Protein 6K3L (pdb70)

Nearest PDB structures (foldseek):
  6k3l-assembly1_B  TM=1.003E+00  e=5.869E-60  Cryptococcus neoformans H99
  6xx7-assembly1_A  TM=9.933E-01  e=2.569E-48  Arabidopsis thaliana
  2pvl-assembly1_A  TM=9.876E-01  e=9.617E-48  Zea mays
  5ts8-assembly1_A  TM=9.880E-01  e=1.240E-47  Zea mays
  3u87-assembly1_A  TM=9.946E-01  e=1.492E-46  Homo sapiens

B-factor: mean 39.43, std 13.19, range [22.24, 133.95]

Sequence (329 aa):
RSVARVYANVNEKLGRSWWDYDNLVVQWGVQDNYEIVRKVGRGKYSEVFESIHLPTDSKCIVKVLKPVKKKKIKREIKILQNLAGGPNVVGLLDVVRDSQSKTPSIVTEYVNNTEFKTLYPKFSDFDVRYYIFELLKALDFCHSKGIMHRDVKPHNVMIDHEKRTLRLIDWGLAEFYHPGTEYNVRVASRYFKGPELLVDFQEYDYSLDMWSLGCMFASMIFRKEPFFHGHDNADQLVKIAKVLGTDELYTYLERYDIDLDAQFDDILGRYPRKPWSRFVSSENQRYISSEAIDFLDKLLRYDHQERLTAEEAKEHPYFEPVRQAAAQA

Structure (mmCIF, N/CA/C/O backbone):
data_6K3L
#
_entry.id   6K3L
#
_cell.length_a   90.762
_cell.length_b   95.395
_cell.length_c   94.518
_cell.angle_alpha   90.00
_cell.angle_beta   90.00
_cell.angle_gamma   90.00
#
_symmetry.space_group_name_H-M   'C 2 2 21'
#
loop_
_entity.id
_entity.type
_entity.pdbx_description
1 polymer 'CMGC/CK2 protein kinase'
2 non-polymer '5-[(3-chlorophenyl)amino]benzo[c][2,6]naphthyridine-8-carboxylic acid'
3 non-polymer 'SULFATE ION'
4 water water
#
loop_
_atom_site.group_PDB
_atom_site.id
_atom_site.type_symbol
_atom_site.label_atom_id
_atom_site.label_alt_id
_atom_site.label_comp_id
_atom_site.label_asym_id
_atom_site.label_entity_id
_atom_site.label_seq_id
_atom_site.pdbx_PDB_ins_code
_atom_site.Cartn_x
_atom_site.Cartn_y
_atom_site.Cartn_z
_atom_site.occupancy
_atom_site.B_iso_or_equiv
_atom_site.auth_seq_id
_atom_site.auth_comp_id
_atom_site.auth_asym_id
_atom_site.auth_atom_id
_atom_site.pdbx_PDB_model_num
ATOM 1 N N . ARG A 1 5 ? 24.462 30.308 -37.134 1.00 70.05 5 ARG B N 1
ATOM 2 C CA . ARG A 1 5 ? 24.505 31.451 -36.158 1.00 63.56 5 ARG B CA 1
ATOM 3 C C . ARG A 1 5 ? 25.346 30.987 -34.940 1.00 58.93 5 ARG B C 1
ATOM 4 O O . ARG A 1 5 ? 26.547 30.691 -35.084 1.00 49.89 5 ARG B O 1
ATOM 12 N N . SER A 1 6 ? 24.765 30.806 -33.772 1.00 39.92 6 SER B N 1
ATOM 13 C CA . SER A 1 6 ? 25.511 30.276 -32.612 1.00 35.78 6 SER B CA 1
ATOM 14 C C . SER A 1 6 ? 25.927 28.818 -32.833 1.00 30.88 6 SER B C 1
ATOM 15 O O . SER A 1 6 ? 25.121 28.048 -33.359 1.00 29.26 6 SER B O 1
ATOM 18 N N . VAL A 1 7 ? 27.122 28.464 -32.377 1.00 30.29 7 VAL B N 1
ATOM 19 C CA . VAL A 1 7 ? 27.656 27.076 -32.407 1.00 31.11 7 VAL B CA 1
ATOM 20 C C . VAL A 1 7 ? 28.237 26.756 -31.031 1.00 29.94 7 VAL B C 1
ATOM 21 O O . VAL A 1 7 ? 28.870 27.629 -30.448 1.00 30.92 7 VAL B O 1
ATOM 25 N N . ALA A 1 8 ? 28.033 25.533 -30.536 1.00 29.09 8 ALA B N 1
ATOM 26 C CA . ALA A 1 8 ? 28.577 25.082 -29.232 1.00 29.35 8 ALA B CA 1
ATOM 27 C C . ALA A 1 8 ? 30.076 25.401 -29.155 1.00 29.37 8 ALA B C 1
ATOM 28 O O . ALA A 1 8 ? 30.784 25.131 -30.124 1.00 32.10 8 ALA B O 1
ATOM 30 N N . ARG A 1 9 ? 30.564 25.901 -28.024 1.00 29.67 9 ARG B N 1
ATOM 31 C CA . ARG A 1 9 ? 32.015 26.227 -27.886 1.00 31.32 9 ARG B CA 1
ATOM 32 C C . ARG A 1 9 ? 32.807 24.962 -27.499 1.00 29.81 9 ARG B C 1
ATOM 33 O O . ARG A 1 9 ? 34.010 25.022 -27.580 1.00 32.11 9 ARG B O 1
ATOM 41 N N . VAL A 1 10 ? 32.179 23.860 -27.094 1.00 29.64 10 VAL B N 1
ATOM 42 C CA . VAL A 1 10 ? 32.873 22.533 -26.953 1.00 30.79 10 VAL B CA 1
ATOM 43 C C . VAL A 1 10 ? 32.037 21.467 -27.649 1.00 29.27 10 VAL B C 1
ATOM 44 O O . VAL A 1 10 ? 30.805 21.672 -27.751 1.00 27.24 10 VAL B O 1
ATOM 48 N N . TYR A 1 11 ? 32.692 20.403 -28.117 1.00 29.05 11 TYR B N 1
ATOM 49 C CA . TYR A 1 11 ? 32.048 19.172 -28.624 1.00 30.59 11 TYR B CA 1
ATOM 50 C C . TYR A 1 11 ? 31.174 19.454 -29.850 1.00 29.12 11 TYR B C 1
ATOM 51 O O . TYR A 1 11 ? 30.225 18.700 -30.095 1.00 25.51 11 TYR B O 1
ATOM 60 N N . ALA A 1 12 ? 31.479 20.500 -30.601 1.00 29.04 12 ALA B N 1
ATOM 61 C CA . ALA A 1 12 ? 30.648 20.929 -31.748 1.00 31.44 12 ALA B CA 1
ATOM 62 C C . ALA A 1 12 ? 30.740 19.874 -32.863 1.00 30.34 12 ALA B C 1
ATOM 63 O O . ALA A 1 12 ? 29.734 19.629 -33.510 1.00 28.95 12 ALA B O 1
ATOM 65 N N . ASN A 1 13 ? 31.876 19.200 -32.997 1.00 30.23 13 ASN B N 1
ATOM 66 C CA . ASN A 1 13 ? 32.217 18.342 -34.162 1.00 34.96 13 ASN B CA 1
ATOM 67 C C . ASN A 1 13 ? 32.077 16.849 -33.813 1.00 35.07 13 ASN B C 1
ATOM 68 O O . ASN A 1 13 ? 32.462 15.985 -34.655 1.00 34.95 13 ASN B O 1
ATOM 73 N N . VAL A 1 14 ? 31.561 16.528 -32.632 1.00 29.07 14 VAL B N 1
ATOM 74 C CA . VAL A 1 14 ? 31.472 15.114 -32.169 1.00 29.89 14 VAL B CA 1
ATOM 75 C C . VAL A 1 14 ? 30.599 14.310 -33.146 1.00 30.73 14 VAL B C 1
ATOM 76 O O . VAL A 1 14 ? 31.027 13.221 -33.580 1.00 28.81 14 VAL B O 1
ATOM 80 N N . ASN A 1 15 ? 29.420 14.798 -33.482 1.00 29.25 15 ASN B N 1
ATOM 81 C CA . ASN A 1 15 ? 28.517 14.027 -34.360 1.00 29.31 15 ASN B CA 1
ATOM 82 C C . ASN A 1 15 ? 29.086 13.962 -35.789 1.00 35.69 15 ASN B C 1
ATOM 83 O O . ASN A 1 15 ? 28.767 12.983 -36.480 1.00 31.74 15 ASN B O 1
ATOM 88 N N . GLU A 1 16 ? 29.868 14.950 -36.215 1.00 34.69 16 GLU B N 1
ATOM 89 C CA . GLU A 1 16 ? 30.615 14.920 -37.494 1.00 40.48 16 GLU B CA 1
ATOM 90 C C . GLU A 1 16 ? 31.570 13.719 -37.486 1.00 41.25 16 GLU B C 1
ATOM 91 O O . GLU A 1 16 ? 31.488 12.895 -38.429 1.00 37.97 16 GLU B O 1
ATOM 97 N N . LYS A 1 17 ? 32.417 13.612 -36.464 1.00 35.48 17 LYS B N 1
ATOM 98 C CA . LYS A 1 17 ? 33.425 12.528 -36.364 1.00 38.19 17 LYS B CA 1
ATOM 99 C C . LYS A 1 17 ? 32.775 11.144 -36.248 1.00 40.89 17 LYS B C 1
ATOM 100 O O . LYS A 1 17 ? 33.295 10.225 -36.826 1.00 40.87 17 LYS B O 1
ATOM 106 N N . LEU A 1 18 ? 31.697 11.001 -35.482 1.00 40.71 18 LEU B N 1
ATOM 107 C CA . LEU A 1 18 ? 31.052 9.684 -35.260 1.00 39.92 18 LEU B CA 1
ATOM 108 C C . LEU A 1 18 ? 30.220 9.215 -36.468 1.00 42.33 18 LEU B C 1
ATOM 109 O O . LEU A 1 18 ? 30.108 8.012 -36.618 1.00 46.97 18 LEU B O 1
ATOM 114 N N . GLY A 1 19 ? 29.603 10.100 -37.244 1.00 40.98 19 GLY B N 1
ATOM 115 C CA . GLY A 1 19 ? 28.900 9.691 -38.472 1.00 39.78 19 GLY B CA 1
ATOM 116 C C . GLY A 1 19 ? 27.451 9.266 -38.278 1.00 40.84 19 GLY B C 1
ATOM 117 O O . GLY A 1 19 ? 26.990 9.179 -37.131 1.00 34.79 19 GLY B O 1
ATOM 118 N N . ARG A 1 20 ? 26.807 8.915 -39.392 1.00 37.46 20 ARG B N 1
ATOM 119 C CA . ARG A 1 20 ? 25.363 8.588 -39.508 1.00 40.05 20 ARG B CA 1
ATOM 120 C C . ARG A 1 20 ? 25.009 7.434 -38.574 1.00 39.53 20 ARG B C 1
ATOM 121 O O . ARG A 1 20 ? 23.901 7.434 -38.065 1.00 38.55 20 ARG B O 1
ATOM 129 N N . SER A 1 21 ? 25.912 6.470 -38.396 1.00 35.60 21 SER B N 1
ATOM 130 C CA . SER A 1 21 ? 25.633 5.295 -37.540 1.00 40.53 21 SER B CA 1
ATOM 131 C C . SER A 1 21 ? 25.518 5.728 -36.073 1.00 37.08 21 SER B C 1
ATOM 132 O O . SER A 1 21 ? 24.858 5.032 -35.333 1.00 37.56 21 SER B O 1
ATOM 135 N N . TRP A 1 22 ? 26.115 6.842 -35.663 1.00 33.91 22 TRP B N 1
ATOM 136 C CA . TRP A 1 22 ? 25.908 7.378 -34.298 1.00 31.44 22 TRP B CA 1
ATOM 137 C C . TRP A 1 22 ? 24.572 8.127 -34.207 1.00 32.26 22 TRP B C 1
ATOM 138 O O . TRP A 1 22 ? 23.774 7.814 -33.335 1.00 29.76 22 TRP B O 1
ATOM 149 N N . TRP A 1 23 ? 24.303 9.088 -35.087 1.00 33.09 23 TRP B N 1
ATOM 150 C CA . TRP A 1 23 ? 23.201 10.057 -34.825 1.00 32.76 23 TRP B CA 1
ATOM 151 C C . TRP A 1 23 ? 21.965 9.794 -35.672 1.00 30.40 23 TRP B C 1
ATOM 152 O O . TRP A 1 23 ? 20.977 10.445 -35.375 1.00 30.93 23 TRP B O 1
ATOM 163 N N . ASP A 1 24 ? 21.988 8.916 -36.678 1.00 34.71 24 ASP B N 1
ATOM 164 C CA . ASP A 1 24 ? 20.853 8.858 -37.640 1.00 35.60 24 ASP B CA 1
ATOM 165 C C . ASP A 1 24 ? 19.725 7.976 -37.093 1.00 37.52 24 ASP B C 1
ATOM 166 O O . ASP A 1 24 ? 19.371 6.945 -37.737 1.00 36.69 24 ASP B O 1
ATOM 171 N N . TYR A 1 25 ? 19.067 8.420 -36.030 1.00 35.23 25 TYR B N 1
ATOM 172 C CA . TYR A 1 25 ? 18.095 7.560 -35.306 1.00 38.12 25 TYR B CA 1
ATOM 173 C C . TYR A 1 25 ? 16.910 7.191 -36.221 1.00 40.48 25 TYR B C 1
ATOM 174 O O . TYR A 1 25 ? 16.243 6.186 -35.950 1.00 35.43 25 TYR B O 1
ATOM 183 N N . ASP A 1 26 ? 16.642 7.956 -37.278 1.00 39.23 26 ASP B N 1
ATOM 184 C CA . ASP A 1 26 ? 15.526 7.651 -38.216 1.00 40.44 26 ASP B CA 1
ATOM 185 C C . ASP A 1 26 ? 15.724 6.259 -38.819 1.00 39.98 26 ASP B C 1
ATOM 186 O O . ASP A 1 26 ? 14.730 5.599 -39.088 1.00 37.03 26 ASP B O 1
ATOM 191 N N . ASN A 1 27 ? 16.964 5.824 -39.002 1.00 39.12 27 ASN B N 1
ATOM 192 C CA . ASN A 1 27 ? 17.273 4.539 -39.684 1.00 42.83 27 ASN B CA 1
ATOM 193 C C . ASN A 1 27 ? 17.655 3.471 -38.660 1.00 38.69 27 ASN B C 1
ATOM 194 O O . ASN A 1 27 ? 18.286 2.512 -39.039 1.00 43.21 27 ASN B O 1
ATOM 199 N N . LEU A 1 28 ? 17.289 3.640 -37.401 1.00 41.73 28 LEU B N 1
ATOM 200 C CA . LEU A 1 28 ? 17.595 2.657 -36.334 1.00 43.18 28 LEU B CA 1
ATOM 201 C C . LEU A 1 28 ? 16.857 1.344 -36.600 1.00 40.45 28 LEU B C 1
ATOM 202 O O . LEU A 1 28 ? 15.641 1.380 -36.771 1.00 39.56 28 LEU B O 1
ATOM 207 N N . VAL A 1 29 ? 17.518 0.203 -36.549 1.00 47.85 29 VAL B N 1
ATOM 208 C CA . VAL A 1 29 ? 16.746 -1.068 -36.549 1.00 46.74 29 VAL B CA 1
ATOM 209 C C . VAL A 1 29 ? 16.957 -1.683 -35.172 1.00 44.84 29 VAL B C 1
ATOM 210 O O . VAL A 1 29 ? 18.089 -1.910 -34.781 1.00 50.52 29 VAL B O 1
ATOM 214 N N . VAL A 1 30 ? 15.886 -1.828 -34.420 1.00 45.41 30 VAL B N 1
ATOM 215 C CA . VAL A 1 30 ? 15.970 -2.318 -33.019 1.00 43.51 30 VAL B CA 1
ATOM 216 C C . VAL A 1 30 ? 15.994 -3.845 -33.069 1.00 44.08 30 VAL B C 1
ATOM 217 O O . VAL A 1 30 ? 15.181 -4.415 -33.803 1.00 42.01 30 VAL B O 1
ATOM 221 N N . GLN A 1 31 ? 16.825 -4.505 -32.283 1.00 42.26 31 GLN B N 1
ATOM 222 C CA . GLN A 1 31 ? 16.732 -5.982 -32.207 1.00 44.53 31 GLN B CA 1
ATOM 223 C C . GLN A 1 31 ? 15.889 -6.327 -30.974 1.00 41.35 31 GLN B C 1
ATOM 224 O O . GLN A 1 31 ? 16.466 -6.654 -29.884 1.00 44.96 31 GLN B O 1
ATOM 230 N N . TRP A 1 32 ? 14.571 -6.312 -31.166 1.00 34.08 32 TRP B N 1
ATOM 231 C CA . TRP A 1 32 ? 13.583 -6.429 -30.068 1.00 35.18 32 TRP B CA 1
ATOM 232 C C . TRP A 1 32 ? 13.891 -7.666 -29.227 1.00 34.60 32 TRP B C 1
ATOM 233 O O . TRP A 1 32 ? 14.203 -8.729 -29.787 1.00 34.10 32 TRP B O 1
ATOM 244 N N . GLY A 1 33 ? 13.775 -7.510 -27.921 1.00 32.97 33 GLY B N 1
ATOM 245 C CA . GLY A 1 33 ? 13.924 -8.611 -26.955 1.00 34.59 33 GLY B CA 1
ATOM 246 C C . GLY A 1 33 ? 12.649 -9.427 -26.864 1.00 31.45 33 GLY B C 1
ATOM 247 O O . GLY A 1 33 ? 11.703 -9.174 -27.613 1.00 31.48 33 GLY B O 1
ATOM 248 N N . VAL A 1 34 ? 12.612 -10.374 -25.945 1.00 31.66 34 VAL B N 1
ATOM 249 C CA . VAL A 1 34 ? 11.419 -11.241 -25.736 1.00 30.95 34 VAL B CA 1
ATOM 250 C C . VAL A 1 34 ? 10.564 -10.605 -24.651 1.00 31.00 34 VAL B C 1
ATOM 251 O O . VAL A 1 34 ? 10.922 -10.661 -23.478 1.00 30.63 34 VAL B O 1
ATOM 255 N N . GLN A 1 35 ? 9.440 -10.051 -25.049 1.00 34.00 35 GLN B N 1
ATOM 256 C CA . GLN A 1 35 ? 8.493 -9.427 -24.107 1.00 35.06 35 GLN B CA 1
ATOM 257 C C . GLN A 1 35 ? 8.146 -10.401 -22.980 1.00 32.94 35 GLN B C 1
ATOM 258 O O . GLN A 1 35 ? 8.093 -9.937 -21.856 1.00 29.81 35 GLN B O 1
ATOM 264 N N . ASP A 1 36 ? 7.912 -11.679 -23.259 1.00 35.35 36 ASP B N 1
ATOM 265 C CA . ASP A 1 36 ? 7.503 -12.665 -22.212 1.00 39.52 36 ASP B CA 1
ATOM 266 C C . ASP A 1 36 ? 8.634 -12.981 -21.225 1.00 36.19 36 ASP B C 1
ATOM 267 O O . ASP A 1 36 ? 8.338 -13.635 -20.217 1.00 36.21 36 ASP B O 1
ATOM 272 N N . ASN A 1 37 ? 9.853 -12.474 -21.445 1.00 34.17 37 ASN B N 1
ATOM 273 C CA . ASN A 1 37 ? 10.963 -12.616 -20.470 1.00 33.24 37 ASN B CA 1
ATOM 274 C C . ASN A 1 37 ? 10.761 -11.595 -19.343 1.00 32.03 37 ASN B C 1
ATOM 275 O O . ASN A 1 37 ? 11.501 -11.666 -18.382 1.00 32.16 37 ASN B O 1
ATOM 280 N N . TYR A 1 38 ? 9.793 -10.678 -19.446 1.00 31.89 38 TYR B N 1
ATOM 281 C CA . TYR A 1 38 ? 9.567 -9.627 -18.423 1.00 32.88 38 TYR B CA 1
ATOM 282 C C . TYR A 1 38 ? 8.168 -9.771 -17.827 1.00 36.53 38 TYR B C 1
ATOM 283 O O . TYR A 1 38 ? 7.230 -10.121 -18.550 1.00 40.15 38 TYR B O 1
ATOM 292 N N . GLU A 1 39 ? 8.044 -9.522 -16.528 1.00 36.23 39 GLU B N 1
ATOM 293 C CA . GLU A 1 39 ? 6.746 -9.540 -15.839 1.00 39.50 39 GLU B CA 1
ATOM 294 C C . GLU A 1 39 ? 6.594 -8.199 -15.138 1.00 38.64 39 GLU B C 1
ATOM 295 O O . GLU A 1 39 ? 7.475 -7.854 -14.359 1.00 33.69 39 GLU B O 1
ATOM 301 N N . ILE A 1 40 ? 5.517 -7.480 -15.437 1.00 39.94 40 ILE B N 1
ATOM 302 C CA . ILE A 1 40 ? 5.205 -6.180 -14.785 1.00 38.35 40 ILE B CA 1
ATOM 303 C C . ILE A 1 40 ? 4.637 -6.520 -13.421 1.00 37.53 40 ILE B C 1
ATOM 304 O O . ILE A 1 40 ? 3.803 -7.395 -13.364 1.00 44.48 40 ILE B O 1
ATOM 309 N N . VAL A 1 41 ? 5.120 -5.870 -12.379 1.00 37.83 41 VAL B N 1
ATOM 310 C CA . VAL A 1 41 ? 4.709 -6.123 -10.976 1.00 41.72 41 VAL B CA 1
ATOM 311 C C . VAL A 1 41 ? 3.820 -4.970 -10.484 1.00 45.58 41 VAL B C 1
ATOM 312 O O . VAL A 1 41 ? 2.748 -5.242 -9.961 1.00 46.98 41 VAL B O 1
ATOM 316 N N . ARG A 1 42 ? 4.270 -3.726 -10.576 1.00 43.15 42 ARG B N 1
ATOM 317 C CA . ARG A 1 42 ? 3.582 -2.592 -9.901 1.00 45.69 42 ARG B CA 1
ATOM 318 C C . ARG A 1 42 ? 3.948 -1.298 -10.618 1.00 43.53 42 ARG B C 1
ATOM 319 O O . ARG A 1 42 ? 5.138 -1.106 -10.943 1.00 42.45 42 ARG B O 1
ATOM 327 N N . LYS A 1 43 ? 2.959 -0.452 -10.876 1.00 40.79 43 LYS B N 1
ATOM 328 C CA . LYS A 1 43 ? 3.204 0.870 -11.494 1.00 43.57 43 LYS B CA 1
ATOM 329 C C . LYS A 1 43 ? 3.918 1.742 -10.456 1.00 40.38 43 LYS B C 1
ATOM 330 O O . LYS A 1 43 ? 3.544 1.689 -9.301 1.00 43.01 43 LYS B O 1
ATOM 336 N N . VAL A 1 44 ? 4.973 2.442 -10.847 1.00 41.17 44 VAL B N 1
ATOM 337 C CA . VAL A 1 44 ? 5.745 3.324 -9.930 1.00 40.80 44 VAL B CA 1
ATOM 338 C C . VAL A 1 44 ? 5.470 4.775 -10.313 1.00 44.56 44 VAL B C 1
ATOM 339 O O . VAL A 1 44 ? 5.711 5.650 -9.502 1.00 51.74 44 VAL B O 1
ATOM 343 N N . GLY A 1 45 ? 5.061 5.037 -11.546 1.00 49.64 45 GLY B N 1
ATOM 344 C CA . GLY A 1 45 ? 4.921 6.427 -12.008 1.00 46.28 45 GLY B CA 1
ATOM 345 C C . GLY A 1 45 ? 4.252 6.525 -13.354 1.00 46.80 45 GLY B C 1
ATOM 346 O O . GLY A 1 45 ? 4.267 5.528 -14.130 1.00 37.02 45 GLY B O 1
ATOM 347 N N . ARG A 1 46 ? 3.668 7.695 -13.627 1.00 48.43 46 ARG B N 1
ATOM 348 C CA . ARG A 1 46 ? 3.142 8.046 -14.973 1.00 52.80 46 ARG B CA 1
ATOM 349 C C . ARG A 1 46 ? 3.802 9.341 -15.395 1.00 52.22 46 ARG B C 1
ATOM 350 O O . ARG A 1 46 ? 3.892 10.232 -14.551 1.00 50.11 46 ARG B O 1
ATOM 358 N N . GLY A 1 47 ? 4.220 9.430 -16.651 1.00 51.50 47 GLY B N 1
ATOM 359 C CA . GLY A 1 47 ? 4.664 10.696 -17.254 1.00 54.87 47 GLY B CA 1
ATOM 360 C C . GLY A 1 47 ? 3.660 11.196 -18.276 1.00 54.77 47 GLY B C 1
ATOM 361 O O . GLY A 1 47 ? 2.643 10.511 -18.512 1.00 53.41 47 GLY B O 1
ATOM 362 N N . LYS A 1 48 ? 3.939 12.358 -18.866 1.00 62.97 48 LYS B N 1
ATOM 363 C CA . LYS A 1 48 ? 3.232 12.865 -20.070 1.00 66.91 48 LYS B CA 1
ATOM 364 C C . LYS A 1 48 ? 3.388 11.811 -21.153 1.00 61.68 48 LYS B C 1
ATOM 365 O O . LYS A 1 48 ? 2.421 11.475 -21.803 1.00 55.86 48 LYS B O 1
ATOM 371 N N . TYR A 1 49 ? 4.602 11.303 -21.271 1.00 62.78 49 TYR B N 1
ATOM 372 C CA . TYR A 1 49 ? 5.065 10.467 -22.391 1.00 69.51 49 TYR B CA 1
ATOM 373 C C . TYR A 1 49 ? 5.007 8.987 -22.022 1.00 65.70 49 TYR B C 1
ATOM 374 O O . TYR A 1 49 ? 5.056 8.155 -22.920 1.00 61.33 49 TYR B O 1
ATOM 383 N N . SER A 1 50 ? 4.927 8.619 -20.753 1.00 55.31 50 SER B N 1
ATOM 384 C CA . SER A 1 50 ? 5.158 7.195 -20.469 1.00 47.62 50 SER B CA 1
ATOM 385 C C . SER A 1 50 ? 4.496 6.750 -19.184 1.00 45.36 50 SER B C 1
ATOM 386 O O . SER A 1 50 ? 3.961 7.589 -18.448 1.00 43.20 50 SER B O 1
ATOM 389 N N . GLU A 1 51 ? 4.553 5.444 -18.963 1.00 41.34 51 GLU B N 1
ATOM 390 C CA . GLU A 1 51 ? 4.211 4.810 -17.672 1.00 44.31 51 GLU B CA 1
ATOM 391 C C . GLU A 1 51 ? 5.414 3.967 -17.272 1.00 39.52 51 GLU B C 1
ATOM 392 O O . GLU A 1 51 ? 6.014 3.299 -18.131 1.00 36.56 51 GLU B O 1
ATOM 398 N N . VAL A 1 52 ? 5.734 3.978 -15.995 1.00 36.86 52 VAL B N 1
ATOM 399 C CA . VAL A 1 52 ? 6.921 3.257 -15.500 1.00 37.47 52 VAL B CA 1
ATOM 400 C C . VAL A 1 52 ? 6.436 2.219 -14.494 1.00 37.51 52 VAL B C 1
ATOM 401 O O . VAL A 1 52 ? 5.657 2.581 -13.616 1.00 33.24 52 VAL B O 1
ATOM 405 N N . PHE A 1 53 ? 6.898 0.981 -14.648 1.00 31.59 53 PHE B N 1
ATOM 406 C CA . PHE A 1 53 ? 6.480 -0.161 -13.811 1.00 31.51 53 PHE B CA 1
ATOM 407 C C . PHE A 1 53 ? 7.708 -0.855 -13.221 1.00 32.59 53 PHE B C 1
ATOM 408 O O . PHE A 1 53 ? 8.661 -1.159 -13.937 1.00 36.25 53 PHE B O 1
ATOM 416 N N . GLU A 1 54 ? 7.659 -1.160 -11.939 1.00 36.07 54 GLU B N 1
ATOM 417 C CA . GLU A 1 54 ? 8.620 -2.101 -11.335 1.00 33.91 54 GLU B CA 1
ATOM 418 C C . GLU A 1 54 ? 8.345 -3.473 -11.937 1.00 35.52 54 GLU B C 1
ATOM 419 O O . GLU A 1 54 ? 7.179 -3.870 -11.999 1.00 33.88 54 GLU B O 1
ATOM 425 N N . SER A 1 55 ? 9.374 -4.139 -12.431 1.00 34.50 55 SER B N 1
ATOM 426 C CA . SER A 1 55 ? 9.194 -5.394 -13.196 1.00 34.25 55 SER B CA 1
ATOM 427 C C . SER A 1 55 ? 10.250 -6.409 -12.778 1.00 34.71 55 SER B C 1
ATOM 428 O O . SER A 1 55 ? 11.161 -6.076 -12.028 1.00 35.25 55 SER B O 1
ATOM 431 N N . ILE A 1 56 ? 10.094 -7.625 -13.266 1.00 33.31 56 ILE B N 1
ATOM 432 C CA . ILE A 1 56 ? 11.067 -8.717 -13.048 1.00 37.21 56 ILE B CA 1
ATOM 433 C C . ILE A 1 56 ? 11.514 -9.216 -14.421 1.00 32.55 56 ILE B C 1
ATOM 434 O O . ILE A 1 56 ? 10.687 -9.540 -15.225 1.00 30.40 56 ILE B O 1
ATOM 439 N N . HIS A 1 57 ? 12.799 -9.318 -14.635 1.00 29.84 57 HIS B N 1
ATOM 440 C CA . HIS A 1 57 ? 13.354 -10.122 -15.740 1.00 32.28 57 HIS B CA 1
ATOM 441 C C . HIS A 1 57 ? 13.233 -11.578 -15.310 1.00 30.87 57 HIS B C 1
ATOM 442 O O . HIS A 1 57 ? 14.008 -11.987 -14.439 1.00 29.51 57 HIS B O 1
ATOM 449 N N . LEU A 1 58 ? 12.265 -12.317 -15.833 1.00 31.75 58 LEU B N 1
ATOM 450 C CA . LEU A 1 58 ? 11.918 -13.661 -15.287 1.00 35.89 58 LEU B CA 1
ATOM 451 C C . LEU A 1 58 ? 13.116 -14.618 -15.305 1.00 38.64 58 LEU B C 1
ATOM 452 O O . LEU A 1 58 ? 13.388 -15.292 -14.313 1.00 41.22 58 LEU B O 1
ATOM 457 N N . PRO A 1 59 ? 13.929 -14.686 -16.373 1.00 39.96 59 PRO B N 1
ATOM 458 C CA . PRO A 1 59 ? 14.970 -15.702 -16.442 1.00 38.84 59 PRO B CA 1
ATOM 459 C C . PRO A 1 59 ? 15.963 -15.600 -15.291 1.00 42.12 59 PRO B C 1
ATOM 460 O O . PRO A 1 59 ? 16.493 -16.625 -14.960 1.00 41.19 59 PRO B O 1
ATOM 464 N N . THR A 1 60 ? 16.214 -14.388 -14.779 1.00 40.53 60 THR B N 1
ATOM 465 C CA . THR A 1 60 ? 17.203 -14.117 -13.702 1.00 41.82 60 THR B CA 1
ATOM 466 C C . THR A 1 60 ? 16.508 -13.722 -12.392 1.00 41.82 60 THR B C 1
ATOM 467 O O . THR A 1 60 ? 17.232 -13.439 -11.408 1.00 38.44 60 THR B O 1
ATOM 471 N N . ASP A 1 61 ? 15.179 -13.595 -12.391 1.00 39.80 61 ASP B N 1
ATOM 472 C CA . ASP A 1 61 ? 14.415 -13.122 -11.209 1.00 41.97 61 ASP B CA 1
ATOM 473 C C . ASP A 1 61 ? 15.039 -11.826 -10.652 1.00 39.85 61 ASP B C 1
ATOM 474 O O . ASP A 1 61 ? 15.201 -11.698 -9.448 1.00 41.61 61 ASP B O 1
ATOM 479 N N . SER A 1 62 ? 15.423 -10.885 -11.501 1.00 38.80 62 SER B N 1
ATOM 480 C CA . SER A 1 62 ? 16.061 -9.630 -11.062 1.00 36.08 62 SER B CA 1
ATOM 481 C C . SER A 1 62 ? 15.099 -8.454 -11.246 1.00 36.10 62 SER B C 1
ATOM 482 O O . SER A 1 62 ? 14.236 -8.462 -12.122 1.00 34.69 62 SER B O 1
ATOM 485 N N . LYS A 1 63 ? 15.202 -7.487 -10.361 1.00 37.17 63 LYS B N 1
ATOM 486 C CA . LYS A 1 63 ? 14.259 -6.352 -10.327 1.00 39.44 63 LYS B CA 1
ATOM 487 C C . LYS A 1 63 ? 14.692 -5.382 -11.430 1.00 34.05 63 LYS B C 1
ATOM 488 O O . LYS A 1 63 ? 15.892 -5.168 -11.584 1.00 35.93 63 LYS B O 1
ATOM 494 N N . CYS A 1 64 ? 13.765 -4.816 -12.174 1.00 27.88 64 CYS B N 1
ATOM 495 C CA . CYS A 1 64 ? 14.113 -3.838 -13.225 1.00 31.03 64 CYS B CA 1
ATOM 496 C C . CYS A 1 64 ? 12.915 -2.911 -13.478 1.00 30.82 64 CYS B C 1
ATOM 497 O O . CYS A 1 64 ? 11.924 -3.022 -12.786 1.00 32.37 64 CYS B O 1
ATOM 500 N N . ILE A 1 65 ? 13.058 -1.991 -14.410 1.00 32.05 65 ILE B N 1
ATOM 501 C CA . ILE A 1 65 ? 11.993 -1.029 -14.771 1.00 35.72 65 ILE B CA 1
ATOM 502 C C . ILE A 1 65 ? 11.532 -1.290 -16.202 1.00 33.48 65 ILE B C 1
ATOM 503 O O . ILE A 1 65 ? 12.350 -1.389 -17.104 1.00 31.05 65 ILE B O 1
ATOM 508 N N . VAL A 1 66 ? 10.229 -1.289 -16.400 1.00 32.30 66 VAL B N 1
ATOM 509 C CA . VAL A 1 66 ? 9.657 -1.273 -17.761 1.00 32.99 66 VAL B CA 1
ATOM 510 C C . VAL A 1 66 ? 8.995 0.087 -17.950 1.00 32.90 66 VAL B C 1
ATOM 511 O O . VAL A 1 66 ? 8.062 0.426 -17.191 1.00 30.03 66 VAL B O 1
ATOM 515 N N . LYS A 1 67 ? 9.485 0.820 -18.942 1.00 32.35 67 LYS B N 1
ATOM 516 C CA . LYS A 1 67 ? 8.943 2.124 -19.353 1.00 35.06 67 LYS B CA 1
ATOM 517 C C . LYS A 1 67 ? 8.183 1.958 -20.668 1.00 32.85 67 LYS B C 1
ATOM 518 O O . LYS A 1 67 ? 8.809 1.821 -21.719 1.00 31.97 67 LYS B O 1
ATOM 524 N N . VAL A 1 68 ? 6.861 2.010 -20.617 1.00 35.95 68 VAL B N 1
ATOM 525 C CA . VAL A 1 68 ? 6.025 1.868 -21.843 1.00 35.77 68 VAL B CA 1
ATOM 526 C C . VAL A 1 68 ? 5.929 3.245 -22.506 1.00 33.32 68 VAL B C 1
ATOM 527 O O . VAL A 1 68 ? 5.521 4.165 -21.822 1.00 41.56 68 VAL B O 1
ATOM 531 N N . LEU A 1 69 ? 6.225 3.369 -23.796 1.00 39.24 69 LEU B N 1
ATOM 532 C CA . LEU A 1 69 ? 6.256 4.673 -24.523 1.00 43.65 69 LEU B CA 1
ATOM 533 C C . LEU A 1 69 ? 5.065 4.797 -25.481 1.00 56.82 69 LEU B C 1
ATOM 534 O O . LEU A 1 69 ? 4.944 3.911 -26.354 1.00 61.59 69 LEU B O 1
ATOM 539 N N . LYS A 1 70 ? 4.302 5.898 -25.433 1.00 66.45 70 LYS B N 1
ATOM 540 C CA . LYS A 1 70 ? 3.187 6.127 -26.396 1.00 70.94 70 LYS B CA 1
ATOM 541 C C . LYS A 1 70 ? 3.199 7.519 -27.021 1.00 69.29 70 LYS B C 1
ATOM 542 O O . LYS A 1 70 ? 2.127 8.095 -27.207 1.00 70.68 70 LYS B O 1
ATOM 548 N N . PRO A 1 71 ? 4.345 8.077 -27.480 1.00 65.92 71 PRO B N 1
ATOM 549 C CA . PRO A 1 71 ? 4.336 9.396 -28.121 1.00 59.99 71 PRO B CA 1
ATOM 550 C C . PRO A 1 71 ? 3.570 9.335 -29.439 1.00 54.95 71 PRO B C 1
ATOM 551 O O . PRO A 1 71 ? 3.679 8.340 -30.099 1.00 56.49 71 PRO B O 1
ATOM 555 N N . VAL A 1 72 ? 2.912 10.419 -29.832 1.00 64.01 72 VAL B N 1
ATOM 556 C CA . VAL A 1 72 ? 2.216 10.498 -31.156 1.00 69.56 72 VAL B CA 1
ATOM 557 C C . VAL A 1 72 ? 3.244 10.400 -32.300 1.00 70.73 72 VAL B C 1
ATOM 558 O O . VAL A 1 72 ? 2.840 9.877 -33.359 1.00 75.06 72 VAL B O 1
ATOM 562 N N . LYS A 1 73 ? 4.498 10.841 -32.106 1.00 61.62 73 LYS B N 1
ATOM 563 C CA . LYS A 1 73 ? 5.564 10.795 -33.149 1.00 59.13 73 LYS B CA 1
ATOM 564 C C . LYS A 1 73 ? 6.473 9.589 -32.909 1.00 51.60 73 LYS B C 1
ATOM 565 O O . LYS A 1 73 ? 7.171 9.582 -31.916 1.00 54.63 73 LYS B O 1
ATOM 571 N N . LYS A 1 74 ? 6.531 8.652 -33.845 1.00 55.37 74 LYS B N 1
ATOM 572 C CA . LYS A 1 74 ? 7.333 7.406 -33.721 1.00 56.77 74 LYS B CA 1
ATOM 573 C C . LYS A 1 74 ? 8.830 7.720 -33.668 1.00 52.67 74 LYS B C 1
ATOM 574 O O . LYS A 1 74 ? 9.573 6.909 -33.115 1.00 46.85 74 LYS B O 1
ATOM 580 N N . LYS A 1 75 ? 9.302 8.782 -34.311 1.00 52.38 75 LYS B N 1
ATOM 581 C CA . LYS A 1 75 ? 10.774 8.997 -34.377 1.00 50.27 75 LYS B CA 1
ATOM 582 C C . LYS A 1 75 ? 11.295 9.334 -32.972 1.00 41.29 75 LYS B C 1
ATOM 583 O O . LYS A 1 75 ? 12.465 9.053 -32.747 1.00 40.66 75 LYS B O 1
ATOM 589 N N . LYS A 1 76 ? 10.459 9.879 -32.079 1.00 37.78 76 LYS B N 1
ATOM 590 C CA . LYS A 1 76 ? 10.824 10.105 -30.658 1.00 41.91 76 LYS B CA 1
ATOM 591 C C . LYS A 1 76 ? 11.148 8.776 -29.971 1.00 41.14 76 LYS B C 1
ATOM 592 O O . LYS A 1 76 ? 12.044 8.791 -29.157 1.00 40.34 76 LYS B O 1
ATOM 598 N N . ILE A 1 77 ? 10.487 7.679 -30.324 1.00 39.94 77 ILE B N 1
ATOM 599 C CA . ILE A 1 77 ? 10.819 6.326 -29.787 1.00 42.19 77 ILE B CA 1
ATOM 600 C C . ILE A 1 77 ? 12.249 5.993 -30.217 1.00 37.83 77 ILE B C 1
ATOM 601 O O . ILE A 1 77 ? 13.081 5.583 -29.395 1.00 32.98 77 ILE B O 1
ATOM 606 N N . LYS A 1 78 ? 12.487 6.096 -31.512 1.00 37.89 78 LYS B N 1
ATOM 607 C CA . LYS A 1 78 ? 13.791 5.698 -32.085 1.00 40.20 78 LYS B CA 1
ATOM 608 C C . LYS A 1 78 ? 14.864 6.590 -31.466 1.00 33.56 78 LYS B C 1
ATOM 609 O O . LYS A 1 78 ? 15.925 6.097 -31.130 1.00 34.28 78 LYS B O 1
ATOM 615 N N . ARG A 1 79 ? 14.589 7.874 -31.331 1.00 33.71 79 ARG B N 1
ATOM 616 C CA . ARG A 1 79 ? 15.617 8.818 -30.809 1.00 32.90 79 ARG B CA 1
ATOM 617 C C . ARG A 1 79 ? 16.004 8.352 -29.402 1.00 30.27 79 ARG B C 1
ATOM 618 O O . ARG A 1 79 ? 17.183 8.215 -29.157 1.00 26.82 79 ARG B O 1
ATOM 626 N N . GLU A 1 80 ? 15.031 8.093 -28.533 1.00 29.32 80 GLU B N 1
ATOM 627 C CA . GLU A 1 80 ? 15.306 7.738 -27.122 1.00 29.98 80 GLU B CA 1
ATOM 628 C C . GLU A 1 80 ? 16.127 6.446 -27.082 1.00 31.04 80 GLU B C 1
ATOM 629 O O . GLU A 1 80 ? 17.092 6.362 -26.264 1.00 29.83 80 GLU B O 1
ATOM 635 N N . ILE A 1 81 ? 15.773 5.474 -27.919 1.00 29.37 81 ILE B N 1
ATOM 636 C CA . ILE A 1 81 ? 16.490 4.176 -27.936 1.00 29.57 81 ILE B CA 1
ATOM 637 C C . ILE A 1 81 ? 17.910 4.392 -28.450 1.00 28.67 81 ILE B C 1
ATOM 638 O O . ILE A 1 81 ? 18.814 3.895 -27.803 1.00 30.38 81 ILE B O 1
ATOM 643 N N . LYS A 1 82 ? 18.103 5.088 -29.563 1.00 27.32 82 LYS B N 1
ATOM 644 C CA . LYS A 1 82 ? 19.467 5.319 -30.108 1.00 29.27 82 LYS B CA 1
ATOM 645 C C . LYS A 1 82 ? 20.358 5.998 -29.049 1.00 27.08 82 LYS B C 1
ATOM 646 O O . LYS A 1 82 ? 21.521 5.646 -28.887 1.00 27.26 82 LYS B O 1
ATOM 652 N N . ILE A 1 83 ? 19.849 7.007 -28.363 1.00 26.77 83 ILE B N 1
ATOM 653 C CA . ILE A 1 83 ? 20.674 7.756 -27.366 1.00 25.29 83 ILE B CA 1
ATOM 654 C C . ILE A 1 83 ? 21.063 6.823 -26.213 1.00 28.51 83 ILE B C 1
ATOM 655 O O . ILE A 1 83 ? 22.242 6.856 -25.802 1.00 29.28 83 ILE B O 1
ATOM 660 N N . LEU A 1 84 ? 20.120 5.997 -25.755 1.00 26.48 84 LEU B N 1
ATOM 661 C CA . LEU A 1 84 ? 20.350 5.056 -24.643 1.00 29.43 84 LEU B CA 1
ATOM 662 C C . LEU A 1 84 ? 21.371 4.003 -25.051 1.00 30.58 84 LEU B C 1
ATOM 663 O O . LEU A 1 84 ? 22.229 3.720 -24.226 1.00 31.01 84 LEU B O 1
ATOM 668 N N . GLN A 1 85 ? 21.312 3.500 -26.284 1.00 31.22 85 GLN B N 1
ATOM 669 C CA . GLN A 1 85 ? 22.352 2.575 -26.792 1.00 30.55 85 GLN B CA 1
ATOM 670 C C . GLN A 1 85 ? 23.686 3.318 -26.820 1.00 32.98 85 GLN B C 1
ATOM 671 O O . GLN A 1 85 ? 24.688 2.770 -26.339 1.00 29.15 85 GLN B O 1
ATOM 677 N N . ASN A 1 86 ? 23.705 4.529 -27.376 1.00 32.36 86 ASN B N 1
ATOM 678 C CA . ASN A 1 86 ? 24.969 5.297 -27.553 1.00 34.08 86 ASN B CA 1
ATOM 679 C C . ASN A 1 86 ? 25.596 5.580 -26.191 1.00 32.90 86 ASN B C 1
ATOM 680 O O . ASN A 1 86 ? 26.822 5.633 -26.121 1.00 31.94 86 ASN B O 1
ATOM 685 N N . LEU A 1 87 ? 24.803 5.819 -25.152 1.00 31.84 87 LEU B N 1
ATOM 686 C CA . LEU A 1 87 ? 25.394 6.200 -23.846 1.00 32.80 87 LEU B CA 1
ATOM 687 C C . LEU A 1 87 ? 25.769 4.953 -23.027 1.00 33.50 87 LEU B C 1
ATOM 688 O O . LEU A 1 87 ? 26.137 5.148 -21.888 1.00 30.66 87 LEU B O 1
ATOM 693 N N . ALA A 1 88 ? 25.791 3.749 -23.606 1.00 32.38 88 ALA B N 1
ATOM 694 C CA . ALA A 1 88 ? 26.173 2.499 -22.897 1.00 34.49 88 ALA B CA 1
ATOM 695 C C . ALA A 1 88 ? 27.477 2.707 -22.130 1.00 29.68 88 ALA B C 1
ATOM 696 O O . ALA A 1 88 ? 28.440 3.240 -22.700 1.00 31.24 88 ALA B O 1
ATOM 698 N N . GLY A 1 89 ? 27.504 2.315 -20.864 1.00 29.72 89 GLY B N 1
ATOM 699 C CA . GLY A 1 89 ? 28.714 2.385 -20.022 1.00 30.67 89 GLY B CA 1
ATOM 700 C C . GLY A 1 89 ? 28.999 3.784 -19.499 1.00 33.65 89 GLY B C 1
ATOM 701 O O . GLY A 1 89 ? 29.970 3.931 -18.787 1.00 35.63 89 GLY B O 1
ATOM 702 N N . GLY A 1 90 ? 28.205 4.800 -19.844 1.00 36.38 90 GLY B N 1
ATOM 703 C CA . GLY A 1 90 ? 28.504 6.188 -19.455 1.00 36.85 90 GLY B CA 1
ATOM 704 C C . GLY A 1 90 ? 28.358 6.329 -17.950 1.00 34.36 90 GLY B C 1
ATOM 705 O O . GLY A 1 90 ? 27.514 5.658 -17.373 1.00 34.19 90 GLY B O 1
ATOM 706 N N . PRO A 1 91 ? 29.198 7.126 -17.256 1.00 31.34 91 PRO B N 1
ATOM 707 C CA . PRO A 1 91 ? 29.076 7.244 -15.808 1.00 32.55 91 PRO B CA 1
ATOM 708 C C . PRO A 1 91 ? 27.785 7.986 -15.438 1.00 33.89 91 PRO B C 1
ATOM 709 O O . PRO A 1 91 ? 27.519 9.047 -15.988 1.00 31.89 91 PRO B O 1
ATOM 713 N N . ASN A 1 92 ? 26.997 7.358 -14.573 1.00 28.39 92 ASN B N 1
ATOM 714 C CA . ASN A 1 92 ? 25.784 7.895 -13.914 1.00 30.44 92 ASN B CA 1
ATOM 715 C C . ASN A 1 92 ? 24.658 8.045 -14.930 1.00 29.51 92 ASN B C 1
ATOM 716 O O . ASN A 1 92 ? 23.682 8.729 -14.588 1.00 26.99 92 ASN B O 1
ATOM 721 N N . VAL A 1 93 ? 24.734 7.394 -16.094 1.00 29.87 93 VAL B N 1
ATOM 722 C CA . VAL A 1 93 ? 23.603 7.386 -17.060 1.00 29.52 93 VAL B CA 1
ATOM 723 C C . VAL A 1 93 ? 22.767 6.155 -16.752 1.00 29.89 93 VAL B C 1
ATOM 724 O O . VAL A 1 93 ? 23.339 5.117 -16.527 1.00 28.25 93 VAL B O 1
ATOM 728 N N . VAL A 1 94 ? 21.450 6.254 -16.752 1.00 30.18 94 VAL B N 1
ATOM 729 C CA . VAL A 1 94 ? 20.609 5.063 -16.453 1.00 28.77 94 VAL B CA 1
ATOM 730 C C . VAL A 1 94 ? 20.905 3.958 -17.486 1.00 29.34 94 VAL B C 1
ATOM 731 O O . VAL A 1 94 ? 21.001 4.241 -18.676 1.00 28.09 94 VAL B O 1
ATOM 735 N N . GLY A 1 95 ? 21.096 2.736 -17.007 1.00 28.00 95 GLY B N 1
ATOM 736 C CA . GLY A 1 95 ? 21.490 1.597 -17.848 1.00 29.43 95 GLY B CA 1
ATOM 737 C C . GLY A 1 95 ? 20.300 1.055 -18.616 1.00 31.21 95 GLY B C 1
ATOM 738 O O . GLY A 1 95 ? 19.273 0.795 -18.027 1.00 32.14 95 GLY B O 1
ATOM 739 N N . LEU A 1 96 ? 20.457 0.862 -19.911 1.00 30.28 96 LEU B N 1
ATOM 740 C CA . LEU A 1 96 ? 19.433 0.230 -20.758 1.00 31.97 96 LEU B CA 1
ATOM 741 C C . LEU A 1 96 ? 19.578 -1.285 -20.647 1.00 32.12 96 LEU B C 1
ATOM 742 O O . LEU A 1 96 ? 20.669 -1.779 -20.860 1.00 33.49 96 LEU B O 1
ATOM 747 N N . LEU A 1 97 ? 18.526 -1.999 -20.281 1.00 30.12 97 LEU B N 1
ATOM 748 C CA . LEU A 1 97 ? 18.663 -3.459 -20.169 1.00 30.19 97 LEU B CA 1
ATOM 749 C C . LEU A 1 97 ? 18.129 -4.120 -21.431 1.00 31.98 97 LEU B C 1
ATOM 750 O O . LEU A 1 97 ? 18.619 -5.191 -21.736 1.00 31.23 97 LEU B O 1
ATOM 755 N N . ASP A 1 98 ? 17.164 -3.513 -22.111 1.00 28.17 98 ASP B N 1
ATOM 756 C CA . ASP A 1 98 ? 16.470 -4.175 -23.234 1.00 30.14 98 ASP B CA 1
ATOM 757 C C . ASP A 1 98 ? 15.477 -3.182 -23.844 1.00 27.96 98 ASP B C 1
ATOM 758 O O . ASP A 1 98 ? 15.209 -2.132 -23.266 1.00 25.95 98 ASP B O 1
ATOM 763 N N . VAL A 1 99 ? 14.970 -3.558 -24.993 1.00 26.27 99 VAL B N 1
ATOM 764 C CA . VAL A 1 99 ? 13.845 -2.912 -25.684 1.00 29.53 99 VAL B CA 1
ATOM 765 C C . VAL A 1 99 ? 12.914 -4.010 -26.176 1.00 27.98 99 VAL B C 1
ATOM 766 O O . VAL A 1 99 ? 13.334 -4.832 -26.968 1.00 29.64 99 VAL B O 1
ATOM 770 N N . VAL A 1 100 ? 11.671 -4.007 -25.740 1.00 30.58 100 VAL B N 1
ATOM 771 C CA . VAL A 1 100 ? 10.711 -5.070 -26.143 1.00 33.72 100 VAL B CA 1
ATOM 772 C C . VAL A 1 100 ? 9.459 -4.402 -26.669 1.00 34.38 100 VAL B C 1
ATOM 773 O O . VAL A 1 100 ? 9.304 -3.201 -26.472 1.00 34.26 100 VAL B O 1
ATOM 777 N N . ARG A 1 101 ? 8.588 -5.162 -27.310 1.00 35.80 101 ARG B N 1
ATOM 778 C CA . ARG A 1 101 ? 7.291 -4.593 -27.709 1.00 38.77 101 ARG B CA 1
ATOM 779 C C . ARG A 1 101 ? 6.232 -5.686 -27.667 1.00 42.98 101 ARG B C 1
ATOM 780 O O . ARG A 1 101 ? 6.587 -6.887 -27.654 1.00 37.10 101 ARG B O 1
ATOM 788 N N . ASP A 1 102 ? 4.979 -5.244 -27.588 1.00 40.95 102 ASP B N 1
ATOM 789 C CA . ASP A 1 102 ? 3.801 -6.135 -27.640 1.00 44.48 102 ASP B CA 1
ATOM 790 C C . ASP A 1 102 ? 3.738 -6.708 -29.059 1.00 43.18 102 ASP B C 1
ATOM 791 O O . ASP A 1 102 ? 3.990 -5.957 -30.014 1.00 40.70 102 ASP B O 1
ATOM 796 N N . SER A 1 103 ? 3.465 -7.994 -29.214 1.00 44.51 103 SER B N 1
ATOM 797 C CA . SER A 1 103 ? 3.520 -8.647 -30.553 1.00 49.55 103 SER B CA 1
ATOM 798 C C . SER A 1 103 ? 2.352 -8.181 -31.436 1.00 47.75 103 SER B C 1
ATOM 799 O O . SER A 1 103 ? 2.513 -8.207 -32.656 1.00 48.57 103 SER B O 1
ATOM 802 N N . GLN A 1 104 ? 1.245 -7.721 -30.859 1.00 44.16 104 GLN B N 1
ATOM 803 C CA . GLN A 1 104 ? 0.057 -7.344 -31.660 1.00 47.04 104 GLN B CA 1
ATOM 804 C C . GLN A 1 104 ? 0.016 -5.830 -31.854 1.00 42.99 104 GLN B C 1
ATOM 805 O O . GLN A 1 104 ? -0.076 -5.399 -32.993 1.00 44.24 104 GLN B O 1
ATOM 811 N N . SER A 1 105 ? 0.026 -5.059 -30.769 1.00 43.20 105 SER B N 1
ATOM 812 C CA . SER A 1 105 ? -0.087 -3.579 -30.809 1.00 40.26 105 SER B CA 1
ATOM 813 C C . SER A 1 105 ? 1.206 -2.948 -31.333 1.00 42.00 105 SER B C 1
ATOM 814 O O . SER A 1 105 ? 1.128 -1.850 -31.854 1.00 40.40 105 SER B O 1
ATOM 817 N N . LYS A 1 106 ? 2.347 -3.613 -31.151 1.00 41.21 106 LYS B N 1
ATOM 818 C CA . LYS A 1 106 ? 3.698 -3.109 -31.518 1.00 39.21 106 LYS B CA 1
ATOM 819 C C . LYS A 1 106 ? 4.124 -1.939 -30.610 1.00 35.31 106 LYS B C 1
ATOM 820 O O . LYS A 1 106 ? 5.160 -1.323 -30.897 1.00 36.52 106 LYS B O 1
ATOM 826 N N . THR A 1 107 ? 3.402 -1.694 -29.522 1.00 31.64 107 THR B N 1
ATOM 827 C CA . THR A 1 107 ? 3.716 -0.665 -28.518 1.00 33.53 107 THR B CA 1
ATOM 828 C C . THR A 1 107 ? 5.053 -1.015 -27.885 1.00 33.58 107 THR B C 1
ATOM 829 O O . THR A 1 107 ? 5.151 -2.051 -27.264 1.00 33.04 107 THR B O 1
ATOM 833 N N . PRO A 1 108 ? 6.097 -0.172 -28.016 1.00 32.62 108 PRO B N 1
ATOM 834 C CA . PRO A 1 108 ? 7.409 -0.489 -27.461 1.00 32.50 108 PRO B CA 1
ATOM 835 C C . PRO A 1 108 ? 7.558 -0.114 -25.989 1.00 32.29 108 PRO B C 1
ATOM 836 O O . PRO A 1 108 ? 6.844 0.728 -25.455 1.00 33.30 108 PRO B O 1
ATOM 840 N N . SER A 1 109 ? 8.500 -0.786 -25.354 1.00 30.19 109 SER B N 1
ATOM 841 C CA . SER A 1 109 ? 8.854 -0.577 -23.945 1.00 29.64 109 SER B CA 1
ATOM 842 C C . SER A 1 109 ? 10.373 -0.566 -23.840 1.00 30.94 109 SER B C 1
ATOM 843 O O . SER A 1 109 ? 11.020 -1.387 -24.488 1.00 28.74 109 SER B O 1
ATOM 846 N N . ILE A 1 110 ? 10.908 0.317 -23.027 1.00 26.93 110 ILE B N 1
ATOM 847 C CA . ILE A 1 110 ? 12.349 0.352 -22.714 1.00 30.18 110 ILE B CA 1
ATOM 848 C C . ILE A 1 110 ? 12.505 -0.287 -21.335 1.00 28.61 110 ILE B C 1
ATOM 849 O O . ILE A 1 110 ? 11.695 0.009 -20.458 1.00 33.02 110 ILE B O 1
ATOM 854 N N . VAL A 1 111 ? 13.484 -1.163 -21.174 1.00 26.57 111 VAL B N 1
ATOM 855 C CA . VAL A 1 111 ? 13.779 -1.820 -19.870 1.00 26.87 111 VAL B CA 1
ATOM 856 C C . VAL A 1 111 ? 15.048 -1.194 -19.331 1.00 26.93 111 VAL B C 1
ATOM 857 O O . VAL A 1 111 ? 16.029 -1.201 -20.067 1.00 27.65 111 VAL B O 1
ATOM 861 N N . THR A 1 112 ? 15.010 -0.607 -18.127 1.00 24.99 112 THR B N 1
ATOM 862 C CA . THR A 1 112 ? 16.224 -0.004 -17.532 1.00 26.47 112 THR B CA 1
ATOM 863 C C . THR A 1 112 ? 16.499 -0.625 -16.177 1.00 28.95 112 THR B C 1
ATOM 864 O O . THR A 1 112 ? 15.670 -1.369 -15.669 1.00 26.61 112 THR B O 1
ATOM 868 N N . GLU A 1 113 ? 17.625 -0.261 -15.597 1.00 34.15 113 GLU B N 1
ATOM 869 C CA . GLU A 1 113 ? 17.981 -0.664 -14.220 1.00 37.84 113 GLU B CA 1
ATOM 870 C C . GLU A 1 113 ? 17.017 0.008 -13.253 1.00 36.46 113 GLU B C 1
ATOM 871 O O . GLU A 1 113 ? 16.504 1.110 -13.527 1.00 36.74 113 GLU B O 1
ATOM 877 N N . TYR A 1 114 ? 16.753 -0.666 -12.152 1.00 34.43 114 TYR B N 1
ATOM 878 C CA . TYR A 1 114 ? 15.910 -0.116 -11.070 1.00 35.61 114 TYR B CA 1
ATOM 879 C C . TYR A 1 114 ? 16.809 0.641 -10.096 1.00 33.42 114 TYR B C 1
ATOM 880 O O . TYR A 1 114 ? 17.874 0.137 -9.769 1.00 36.24 114 TYR B O 1
ATOM 889 N N . VAL A 1 115 ? 16.360 1.778 -9.593 1.00 37.82 115 VAL B N 1
ATOM 890 C CA . VAL A 1 115 ? 17.137 2.630 -8.641 1.00 40.46 115 VAL B CA 1
ATOM 891 C C . VAL A 1 115 ? 16.240 2.889 -7.448 1.00 42.34 115 VAL B C 1
ATOM 892 O O . VAL A 1 115 ? 15.090 3.276 -7.677 1.00 40.29 115 VAL B O 1
ATOM 896 N N . ASN A 1 116 ? 16.738 2.745 -6.221 1.00 46.31 116 ASN B N 1
ATOM 897 C CA . ASN A 1 116 ? 15.867 3.045 -5.049 1.00 49.73 116 ASN B CA 1
ATOM 898 C C . ASN A 1 116 ? 16.011 4.523 -4.734 1.00 47.79 116 ASN B C 1
ATOM 899 O O . ASN A 1 116 ? 16.779 4.832 -3.856 1.00 54.95 116 ASN B O 1
ATOM 904 N N . ASN A 1 117 ? 15.249 5.362 -5.406 1.00 46.97 117 ASN B N 1
ATOM 905 C CA . ASN A 1 117 ? 15.312 6.825 -5.215 1.00 51.04 117 ASN B CA 1
ATOM 906 C C . ASN A 1 117 ? 14.592 7.252 -3.935 1.00 49.18 117 ASN B C 1
ATOM 907 O O . ASN A 1 117 ? 13.645 6.599 -3.518 1.00 47.33 117 ASN B O 1
ATOM 912 N N . THR A 1 118 ? 15.084 8.298 -3.306 1.00 46.65 118 THR B N 1
ATOM 913 C CA . THR A 1 118 ? 14.319 9.027 -2.277 1.00 48.21 118 THR B CA 1
ATOM 914 C C . THR A 1 118 ? 13.796 10.269 -2.961 1.00 45.07 118 THR B C 1
ATOM 915 O O . THR A 1 118 ? 14.632 10.946 -3.590 1.00 48.66 118 THR B O 1
ATOM 919 N N . GLU A 1 119 ? 12.522 10.591 -2.823 1.00 44.93 119 GLU B N 1
ATOM 920 C CA . GLU A 1 119 ? 11.982 11.762 -3.551 1.00 49.98 119 GLU B CA 1
ATOM 921 C C . GLU A 1 119 ? 12.730 13.044 -3.154 1.00 52.78 119 GLU B C 1
ATOM 922 O O . GLU A 1 119 ? 12.991 13.240 -1.960 1.00 51.43 119 GLU B O 1
ATOM 928 N N . PHE A 1 120 ? 13.036 13.901 -4.133 1.00 53.09 120 PHE B N 1
ATOM 929 C CA . PHE A 1 120 ? 13.965 15.049 -3.948 1.00 48.75 120 PHE B CA 1
ATOM 930 C C . PHE A 1 120 ? 13.417 16.020 -2.898 1.00 47.56 120 PHE B C 1
ATOM 931 O O . PHE A 1 120 ? 14.246 16.611 -2.203 1.00 45.22 120 PHE B O 1
ATOM 939 N N . LYS A 1 121 ? 12.096 16.182 -2.773 1.00 45.34 121 LYS B N 1
ATOM 940 C CA . LYS A 1 121 ? 11.540 17.147 -1.789 1.00 50.38 121 LYS B CA 1
ATOM 941 C C . LYS A 1 121 ? 11.818 16.686 -0.363 1.00 48.27 121 LYS B C 1
ATOM 942 O O . LYS A 1 121 ? 12.038 17.564 0.464 1.00 45.72 121 LYS B O 1
ATOM 948 N N . THR A 1 122 ? 11.818 15.377 -0.110 1.00 48.62 122 THR B N 1
ATOM 949 C CA . THR A 1 122 ? 12.244 14.772 1.178 1.00 49.96 122 THR B CA 1
ATOM 950 C C . THR A 1 122 ? 13.763 14.836 1.267 1.00 49.71 122 THR B C 1
ATOM 951 O O . THR A 1 122 ? 14.281 15.269 2.304 1.00 48.23 122 THR B O 1
ATOM 955 N N . LEU A 1 123 ? 14.420 14.421 0.181 1.00 41.88 123 LEU B N 1
ATOM 956 C CA . LEU A 1 123 ? 15.876 14.186 0.140 1.00 43.24 123 LEU B CA 1
ATOM 957 C C . LEU A 1 123 ? 16.686 15.483 0.255 1.00 43.59 123 LEU B C 1
ATOM 958 O O . LEU A 1 123 ? 17.684 15.444 0.991 1.00 41.15 123 LEU B O 1
ATOM 963 N N . TYR A 1 124 ? 16.335 16.548 -0.472 1.00 42.15 124 TYR B N 1
ATOM 964 C CA . TYR A 1 124 ? 17.230 17.734 -0.671 1.00 46.57 124 TYR B CA 1
ATOM 965 C C . TYR A 1 124 ? 17.480 18.444 0.663 1.00 46.59 124 TYR B C 1
ATOM 966 O O . TYR A 1 124 ? 18.625 18.732 1.009 1.00 43.76 124 TYR B O 1
ATOM 975 N N . PRO A 1 125 ? 16.456 18.674 1.507 1.00 48.14 125 PRO B N 1
ATOM 976 C CA . PRO A 1 125 ? 16.680 19.256 2.831 1.00 47.48 125 PRO B CA 1
ATOM 977 C C . PRO A 1 125 ? 17.552 18.404 3.762 1.00 46.53 125 PRO B C 1
ATOM 978 O O . PRO A 1 125 ? 18.200 18.967 4.551 1.00 46.75 125 PRO B O 1
ATOM 982 N N . LYS A 1 126 ? 17.611 17.083 3.608 1.00 48.20 126 LYS B N 1
ATOM 983 C CA . LYS A 1 126 ? 18.490 16.246 4.474 1.00 47.86 126 LYS B CA 1
ATOM 984 C C . LYS A 1 126 ? 19.954 16.344 4.036 1.00 44.43 126 LYS B C 1
ATOM 985 O O . LYS A 1 126 ? 20.803 15.898 4.790 1.00 42.29 126 LYS B O 1
ATOM 991 N N . PHE A 1 127 ? 20.266 16.870 2.856 1.00 42.12 127 PHE B N 1
ATOM 992 C CA . PHE A 1 127 ? 21.675 16.929 2.396 1.00 39.86 127 PHE B CA 1
ATOM 993 C C . PHE A 1 127 ? 22.506 17.829 3.315 1.00 37.43 127 PHE B C 1
ATOM 994 O O . PHE A 1 127 ? 22.023 18.834 3.786 1.00 39.82 127 PHE B O 1
ATOM 1002 N N . SER A 1 128 ? 23.776 17.491 3.495 1.00 35.79 128 SER B N 1
ATOM 1003 C CA . SER A 1 128 ? 24.796 18.412 4.039 1.00 34.97 128 SER B CA 1
ATOM 1004 C C . SER A 1 128 ? 25.405 19.217 2.888 1.00 34.60 128 SER B C 1
ATOM 1005 O O . SER A 1 128 ? 25.137 18.897 1.716 1.00 33.83 128 SER B O 1
ATOM 1008 N N . ASP A 1 129 ? 26.245 20.189 3.223 1.00 32.52 129 ASP B N 1
ATOM 1009 C CA . ASP A 1 129 ? 27.025 20.967 2.244 1.00 32.11 129 ASP B CA 1
ATOM 1010 C C . ASP A 1 129 ? 27.824 19.996 1.363 1.00 37.34 129 ASP B C 1
ATOM 1011 O O . ASP A 1 129 ? 27.820 20.158 0.125 1.00 35.26 129 ASP B O 1
ATOM 1016 N N . PHE A 1 130 ? 28.498 19.024 1.978 1.00 32.42 130 PHE B N 1
ATOM 1017 C CA . PHE A 1 130 ? 29.328 18.036 1.263 1.00 33.63 130 PHE B CA 1
ATOM 1018 C C . PHE A 1 130 ? 28.457 17.211 0.306 1.00 32.94 130 PHE B C 1
ATOM 1019 O O . PHE A 1 130 ? 28.937 16.936 -0.787 1.00 32.34 130 PHE B O 1
ATOM 1027 N N . ASP A 1 131 ? 27.257 16.800 0.725 1.00 30.95 131 ASP B N 1
ATOM 1028 C CA . ASP A 1 131 ? 26.351 15.974 -0.110 1.00 35.69 131 ASP B CA 1
ATOM 1029 C C . ASP A 1 131 ? 25.986 16.750 -1.386 1.00 33.76 131 ASP B C 1
ATOM 1030 O O . ASP A 1 131 ? 26.023 16.150 -2.452 1.00 32.06 131 ASP B O 1
ATOM 1035 N N . VAL A 1 132 ? 25.665 18.027 -1.279 1.00 32.02 132 VAL B N 1
ATOM 1036 C CA . VAL A 1 132 ? 25.317 18.854 -2.471 1.00 33.63 132 VAL B CA 1
ATOM 1037 C C . VAL A 1 132 ? 26.512 18.854 -3.421 1.00 32.46 132 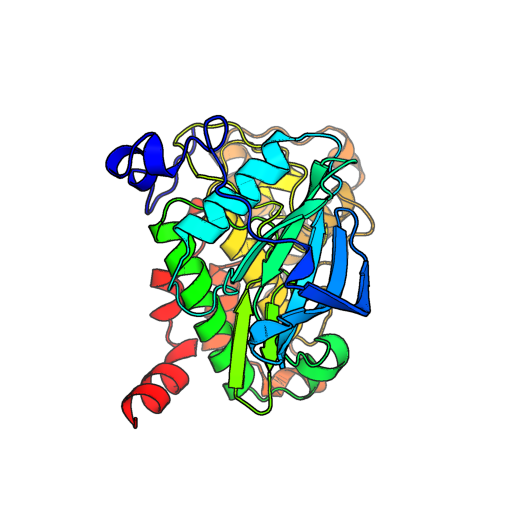VAL B C 1
ATOM 1038 O O . VAL A 1 132 ? 26.343 18.540 -4.590 1.00 30.74 132 VAL B O 1
ATOM 1042 N N . ARG A 1 133 ? 27.696 19.108 -2.911 1.00 32.31 133 ARG B N 1
ATOM 1043 C CA . ARG A 1 133 ? 28.903 19.113 -3.771 1.00 34.11 133 ARG B CA 1
ATOM 1044 C C . ARG A 1 133 ? 29.040 17.750 -4.455 1.00 32.46 133 ARG B C 1
ATOM 1045 O O . ARG A 1 133 ? 29.339 17.696 -5.634 1.00 30.79 133 ARG B O 1
ATOM 1053 N N . TYR A 1 134 ? 28.870 16.681 -3.698 1.00 32.72 134 TYR B N 1
ATOM 1054 C CA . TYR A 1 134 ? 29.141 15.306 -4.154 1.00 33.81 134 TYR B CA 1
ATOM 1055 C C . TYR A 1 134 ? 28.147 14.911 -5.248 1.00 30.12 134 TYR B C 1
ATOM 1056 O O . TYR A 1 134 ? 28.529 14.345 -6.244 1.00 28.03 134 TYR B O 1
ATOM 1065 N N . TYR A 1 135 ? 26.871 15.150 -5.031 1.00 27.38 135 TYR B N 1
ATOM 1066 C CA . TYR A 1 135 ? 25.838 14.692 -5.976 1.00 29.62 135 TYR B CA 1
ATOM 1067 C C . TYR A 1 135 ? 25.856 15.593 -7.215 1.00 33.30 135 TYR B C 1
ATOM 1068 O O . TYR A 1 135 ? 25.600 15.074 -8.327 1.00 31.23 135 TYR B O 1
ATOM 1077 N N . ILE A 1 136 ? 26.173 16.878 -7.063 1.00 30.95 136 ILE B N 1
ATOM 1078 C CA . ILE A 1 136 ? 26.279 17.782 -8.261 1.00 30.48 136 ILE B CA 1
ATOM 1079 C C . ILE A 1 136 ? 27.481 17.305 -9.085 1.00 28.74 136 ILE B C 1
ATOM 1080 O O . ILE A 1 136 ? 27.376 17.207 -10.325 1.00 27.72 136 ILE B O 1
ATOM 1085 N N . PHE A 1 137 ? 28.573 16.948 -8.431 1.00 28.27 137 PHE B N 1
ATOM 1086 C CA . PHE A 1 137 ? 29.752 16.413 -9.156 1.00 30.98 137 PHE B CA 1
ATOM 1087 C C . PHE A 1 137 ? 29.353 15.168 -9.957 1.00 29.17 137 PHE B C 1
ATOM 1088 O O . PHE A 1 137 ? 29.803 15.063 -11.090 1.00 30.17 137 PHE B O 1
ATOM 1096 N N . GLU A 1 138 ? 28.619 14.232 -9.351 1.00 29.39 138 GLU B N 1
ATOM 1097 C CA . GLU A 1 138 ? 28.190 12.971 -9.998 1.00 30.27 138 GLU B CA 1
ATOM 1098 C C . GLU A 1 138 ? 27.305 13.332 -11.191 1.00 28.33 138 GLU B C 1
ATOM 1099 O O . GLU A 1 138 ? 27.463 12.729 -12.245 1.00 28.63 138 GLU B O 1
ATOM 1105 N N . LEU A 1 139 ? 26.395 14.281 -11.024 1.00 25.57 139 LEU B N 1
ATOM 1106 C CA . LEU A 1 139 ? 25.517 14.729 -12.130 1.00 27.65 139 LEU B CA 1
ATOM 1107 C C . LEU A 1 139 ? 26.394 15.312 -13.244 1.00 29.70 139 LEU B C 1
ATOM 1108 O O . LEU A 1 139 ? 26.158 14.952 -14.406 1.00 31.07 139 LEU B O 1
ATOM 1113 N N . LEU A 1 140 ? 27.408 16.114 -12.888 1.00 29.60 140 LEU B N 1
ATOM 1114 C CA . LEU A 1 140 ? 28.369 16.689 -13.861 1.00 27.93 140 LEU B CA 1
ATOM 1115 C C . LEU A 1 140 ? 29.056 15.568 -14.647 1.00 28.87 140 LEU B C 1
ATOM 1116 O O . LEU A 1 140 ? 29.292 15.765 -15.824 1.00 25.94 140 LEU B O 1
ATOM 1121 N N . LYS A 1 141 ? 29.339 14.413 -14.063 1.00 27.96 141 LYS B N 1
ATOM 1122 C CA . LYS A 1 141 ? 29.992 13.321 -14.822 1.00 29.51 141 LYS B CA 1
ATOM 1123 C C . LYS A 1 141 ? 29.039 12.838 -15.919 1.00 30.28 141 LYS B C 1
ATOM 1124 O O . LYS A 1 141 ? 29.510 12.598 -17.028 1.00 30.35 141 LYS B O 1
ATOM 1130 N N . ALA A 1 142 ? 27.741 12.742 -15.642 1.00 26.27 142 ALA B N 1
ATOM 1131 C CA . ALA A 1 142 ? 26.775 12.255 -16.643 1.00 27.12 142 ALA B CA 1
ATOM 1132 C C . ALA A 1 142 ? 26.625 13.322 -17.738 1.00 28.92 142 ALA B C 1
ATOM 1133 O O . ALA A 1 142 ? 26.535 12.920 -18.878 1.00 29.38 142 ALA B O 1
ATOM 1135 N N . LEU A 1 143 ? 26.605 14.611 -17.397 1.00 27.33 143 LEU B N 1
ATOM 1136 C CA . LEU A 1 143 ? 26.366 15.662 -18.413 1.00 28.72 143 LEU B CA 1
ATOM 1137 C C . LEU A 1 143 ? 27.630 15.790 -19.242 1.00 28.99 143 LEU B C 1
ATOM 1138 O O . LEU A 1 143 ? 27.485 15.858 -20.451 1.00 29.77 143 LEU B O 1
ATOM 1143 N N . ASP A 1 144 ? 28.814 15.725 -18.653 1.00 27.99 144 ASP B N 1
ATOM 1144 C CA . ASP A 1 144 ? 30.060 15.811 -19.461 1.00 30.12 144 ASP B CA 1
ATOM 1145 C C . ASP A 1 144 ? 30.132 14.610 -20.409 1.00 29.29 144 ASP B C 1
ATOM 1146 O O . ASP A 1 144 ? 30.573 14.783 -21.558 1.00 27.97 144 ASP B O 1
ATOM 1151 N N . PHE A 1 145 ? 29.725 13.439 -19.949 1.00 27.92 145 PHE B N 1
ATOM 1152 C CA . PHE A 1 145 ? 29.708 12.221 -20.781 1.00 29.98 145 PHE B CA 1
ATOM 1153 C C . PHE A 1 145 ? 28.776 12.391 -21.987 1.00 30.61 145 PHE B C 1
ATOM 1154 O O . PHE A 1 145 ? 29.251 12.140 -23.110 1.00 27.68 145 PHE B O 1
ATOM 1162 N N . CYS A 1 146 ? 27.498 12.730 -21.789 1.00 26.97 146 CYS B N 1
ATOM 1163 C CA . CYS A 1 146 ? 26.560 12.781 -22.939 1.00 28.90 146 CYS B CA 1
ATOM 1164 C C . CYS A 1 146 ? 26.924 13.932 -23.892 1.00 25.99 146 CYS B C 1
ATOM 1165 O O . CYS A 1 146 ? 26.979 13.684 -25.057 1.00 25.60 146 CYS B O 1
ATOM 1168 N N . HIS A 1 147 ? 27.298 15.099 -23.392 1.00 26.26 147 HIS B N 1
ATOM 1169 C CA . HIS A 1 147 ? 27.772 16.235 -24.225 1.00 26.40 147 HIS B CA 1
ATOM 1170 C C . HIS A 1 147 ? 28.972 15.791 -25.072 1.00 26.28 147 HIS B C 1
ATOM 1171 O O . HIS A 1 147 ? 28.966 16.051 -26.292 1.00 26.92 147 HIS B O 1
ATOM 1178 N N . SER A 1 148 ? 29.921 15.059 -24.486 1.00 26.90 148 SER B N 1
ATOM 1179 C CA . SER A 1 148 ? 31.139 14.566 -25.192 1.00 24.98 148 SER B CA 1
ATOM 1180 C C . SER A 1 148 ? 30.748 13.540 -26.265 1.00 26.62 148 SER B C 1
ATOM 1181 O O . SER A 1 148 ? 31.547 13.272 -27.123 1.00 28.45 148 SER B O 1
ATOM 1184 N N . LYS A 1 149 ? 29.566 12.941 -26.159 1.00 29.91 149 LYS B N 1
ATOM 1185 C CA . LYS A 1 149 ? 29.025 11.993 -27.164 1.00 29.55 149 LYS B CA 1
ATOM 1186 C C . LYS A 1 149 ? 28.020 12.714 -28.078 1.00 30.10 149 LYS B C 1
ATOM 1187 O O . LYS A 1 149 ? 27.257 12.028 -28.786 1.00 27.95 149 LYS B O 1
ATOM 1193 N N . GLY A 1 150 ? 27.950 14.040 -28.040 1.00 27.72 150 GLY B N 1
ATOM 1194 C CA . GLY A 1 150 ? 27.157 14.795 -29.037 1.00 28.03 150 GLY B CA 1
ATOM 1195 C C . GLY A 1 150 ? 25.684 14.824 -28.675 1.00 26.86 150 GLY B C 1
ATOM 1196 O O . GLY A 1 150 ? 24.876 15.064 -29.552 1.00 30.03 150 GLY B O 1
ATOM 1197 N N . ILE A 1 151 ? 25.341 14.656 -27.408 1.00 27.36 151 ILE B N 1
ATOM 1198 C CA . ILE A 1 151 ? 23.925 14.571 -26.976 1.00 25.78 151 ILE B CA 1
ATOM 1199 C C . ILE A 1 151 ? 23.633 15.610 -25.889 1.00 26.98 151 ILE B C 1
ATOM 1200 O O . ILE A 1 151 ? 24.434 15.744 -24.969 1.00 28.12 151 ILE B O 1
ATOM 1205 N N . MET A 1 152 ? 22.497 16.299 -26.026 1.00 27.38 152 MET B N 1
ATOM 1206 C CA . MET A 1 152 ? 21.931 17.295 -25.094 1.00 25.59 152 MET B CA 1
ATOM 1207 C C . MET A 1 152 ? 20.792 16.593 -24.378 1.00 27.82 152 MET B C 1
ATOM 1208 O O . MET A 1 152 ? 19.942 15.984 -25.084 1.00 24.48 152 MET B O 1
ATOM 1213 N N . HIS A 1 153 ? 20.707 16.689 -23.061 1.00 29.13 153 HIS B N 1
ATOM 1214 C CA . HIS A 1 153 ? 19.640 15.974 -22.329 1.00 29.25 153 HIS B CA 1
ATOM 1215 C C . HIS A 1 153 ? 18.316 16.711 -22.501 1.00 28.87 153 HIS B C 1
ATOM 1216 O O . HIS A 1 153 ? 17.298 16.046 -22.769 1.00 26.64 153 HIS B O 1
ATOM 1223 N N . ARG A 1 154 ? 18.335 18.011 -22.221 1.00 28.73 154 ARG B N 1
ATOM 1224 C CA . ARG A 1 154 ? 17.231 18.983 -22.484 1.00 28.29 154 ARG B CA 1
ATOM 1225 C C . ARG A 1 154 ? 16.120 18.824 -21.457 1.00 28.77 154 ARG B C 1
ATOM 1226 O O . ARG A 1 154 ? 15.152 19.548 -21.572 1.00 27.94 154 ARG B O 1
ATOM 1234 N N . ASP A 1 155 ? 16.278 17.991 -20.432 1.00 27.64 155 ASP B N 1
ATOM 1235 C CA . ASP A 1 155 ? 15.217 17.941 -19.406 1.00 28.26 155 ASP B CA 1
ATOM 1236 C C . ASP A 1 155 ? 15.865 17.745 -18.048 1.00 30.46 155 ASP B C 1
ATOM 1237 O O . ASP A 1 155 ? 15.342 16.941 -17.238 1.00 29.46 155 ASP B O 1
ATOM 1242 N N . VAL A 1 156 ? 16.967 18.451 -17.788 1.00 28.44 156 VAL B N 1
ATOM 1243 C CA . VAL A 1 156 ? 17.662 18.273 -16.493 1.00 28.66 156 VAL B CA 1
ATOM 1244 C C . VAL A 1 156 ? 16.789 18.929 -15.420 1.00 33.85 156 VAL B C 1
ATOM 1245 O O . VAL A 1 156 ? 16.437 20.100 -15.580 1.00 32.32 156 VAL B O 1
ATOM 1249 N N . LYS A 1 157 ? 16.372 18.149 -14.422 1.00 29.99 157 LYS B N 1
ATOM 1250 C CA . LYS A 1 157 ? 15.543 18.631 -13.283 1.00 31.51 157 LYS B CA 1
ATOM 1251 C C . LYS A 1 157 ? 15.592 17.567 -12.194 1.00 29.09 157 LYS B C 1
ATOM 1252 O O . LYS A 1 157 ? 16.088 16.478 -12.444 1.00 29.14 157 LYS B O 1
ATOM 1258 N N . PRO A 1 158 ? 15.159 17.875 -10.958 1.00 29.22 158 PRO B N 1
ATOM 1259 C CA . PRO A 1 158 ? 15.301 16.959 -9.828 1.00 31.35 158 PRO B CA 1
ATOM 1260 C C . PRO A 1 158 ? 14.573 15.641 -10.092 1.00 30.89 158 PRO B C 1
ATOM 1261 O O . PRO A 1 158 ? 15.096 14.640 -9.736 1.00 31.20 158 PRO B O 1
ATOM 1265 N N . HIS A 1 159 ? 13.415 15.684 -10.741 1.00 32.77 159 HIS B N 1
ATOM 1266 C CA . HIS A 1 159 ? 12.633 14.467 -11.097 1.00 36.28 159 HIS B CA 1
ATOM 1267 C C . HIS A 1 159 ? 13.470 13.499 -11.947 1.00 33.39 159 HIS B C 1
ATOM 1268 O O . HIS A 1 159 ? 13.275 12.293 -11.808 1.00 31.35 159 HIS B O 1
ATOM 1275 N N . ASN A 1 160 ? 14.346 13.997 -12.818 1.00 28.47 160 ASN B N 1
ATOM 1276 C CA . ASN A 1 160 ? 15.120 13.130 -13.751 1.00 27.67 160 ASN B CA 1
ATOM 1277 C C . ASN A 1 160 ? 16.486 12.804 -13.155 1.00 29.08 160 ASN B C 1
ATOM 1278 O O . ASN A 1 160 ? 17.298 12.216 -13.858 1.00 27.69 160 ASN B O 1
ATOM 1283 N N . VAL A 1 161 ? 16.728 13.169 -11.899 1.00 30.72 161 VAL B N 1
ATOM 1284 C CA . VAL A 1 161 ? 18.012 12.842 -11.239 1.00 30.92 161 VAL B CA 1
ATOM 1285 C C . VAL A 1 161 ? 17.681 11.925 -10.063 1.00 31.67 161 VAL B C 1
ATOM 1286 O O . VAL A 1 161 ? 17.205 12.398 -9.014 1.00 34.04 161 VAL B O 1
ATOM 1290 N N . MET A 1 162 ? 17.929 10.640 -10.234 1.00 32.21 162 MET B N 1
ATOM 1291 C CA . MET A 1 162 ? 17.587 9.652 -9.184 1.00 36.50 162 MET B CA 1
ATOM 1292 C C . MET A 1 162 ? 18.797 9.422 -8.304 1.00 35.65 162 MET B C 1
ATOM 1293 O O . MET A 1 162 ? 19.863 9.130 -8.822 1.00 35.10 162 MET B O 1
ATOM 1298 N N . ILE A 1 163 ? 18.604 9.536 -6.998 1.00 36.40 163 ILE B N 1
ATOM 1299 C CA . ILE A 1 163 ? 19.716 9.373 -6.033 1.00 33.90 163 ILE B CA 1
ATOM 1300 C C . ILE A 1 163 ? 19.342 8.251 -5.065 1.00 35.32 163 ILE B C 1
ATOM 1301 O O . ILE A 1 163 ? 18.280 8.326 -4.472 1.00 33.48 163 ILE B O 1
ATOM 1306 N N . ASP A 1 164 ? 20.215 7.267 -4.912 1.00 35.09 164 ASP B N 1
ATOM 1307 C CA . ASP A 1 164 ? 20.135 6.259 -3.827 1.00 35.96 164 ASP B CA 1
ATOM 1308 C C . ASP A 1 164 ? 21.044 6.776 -2.721 1.00 33.39 164 ASP B C 1
ATOM 1309 O O . ASP A 1 164 ? 22.237 6.613 -2.822 1.00 35.23 164 ASP B O 1
ATOM 1314 N N . HIS A 1 165 ? 20.480 7.455 -1.737 1.00 36.17 165 HIS B N 1
ATOM 1315 C CA . HIS A 1 165 ? 21.267 8.133 -0.689 1.00 38.24 165 HIS B CA 1
ATOM 1316 C C . HIS A 1 165 ? 22.038 7.085 0.132 1.00 42.09 165 HIS B C 1
ATOM 1317 O O . HIS A 1 165 ? 23.161 7.385 0.519 1.00 47.57 165 HIS B O 1
ATOM 1324 N N . GLU A 1 166 ? 21.488 5.891 0.351 1.00 46.08 166 GLU B N 1
ATOM 1325 C CA . GLU A 1 166 ? 22.178 4.820 1.122 1.00 47.46 166 GLU B CA 1
ATOM 1326 C C . GLU A 1 166 ? 23.431 4.355 0.383 1.00 47.15 166 GLU B C 1
ATOM 1327 O O . GLU A 1 166 ? 24.469 4.218 1.042 1.00 48.49 166 GLU B O 1
ATOM 1333 N N . LYS A 1 167 ? 23.337 4.124 -0.933 1.00 48.31 167 LYS B N 1
ATOM 1334 C CA . LYS A 1 167 ? 24.490 3.662 -1.760 1.00 45.60 167 LYS B CA 1
ATOM 1335 C C . LYS A 1 167 ? 25.330 4.844 -2.258 1.00 39.18 167 LYS B C 1
ATOM 1336 O O . LYS A 1 167 ? 26.393 4.598 -2.827 1.00 38.57 167 LYS B O 1
ATOM 1342 N N . ARG A 1 168 ? 24.843 6.071 -2.101 1.00 39.04 168 ARG B N 1
ATOM 1343 C CA . ARG A 1 168 ? 25.506 7.318 -2.587 1.00 41.68 168 ARG B CA 1
ATOM 1344 C C . ARG A 1 168 ? 25.705 7.223 -4.107 1.00 39.05 168 ARG B C 1
ATOM 1345 O O . ARG A 1 168 ? 26.794 7.564 -4.630 1.00 38.34 168 ARG B O 1
ATOM 1353 N N . THR A 1 169 ? 24.679 6.754 -4.815 1.00 38.89 169 THR B N 1
ATOM 1354 C CA . THR A 1 169 ? 24.728 6.592 -6.286 1.00 36.74 169 THR B CA 1
ATOM 1355 C C . THR A 1 169 ? 23.681 7.479 -6.950 1.00 32.04 169 THR B C 1
ATOM 1356 O O . THR A 1 169 ? 22.690 7.832 -6.303 1.00 30.19 169 THR B O 1
ATOM 1360 N N . LEU A 1 170 ? 23.978 7.888 -8.173 1.00 31.47 170 LEU B N 1
ATOM 1361 C CA . LEU A 1 170 ? 23.124 8.844 -8.923 1.00 31.47 170 LEU B CA 1
ATOM 1362 C C . LEU A 1 170 ? 22.903 8.344 -10.346 1.00 28.97 170 LEU B C 1
ATOM 1363 O O . LEU A 1 170 ? 23.833 7.815 -10.936 1.00 27.70 170 LEU B O 1
ATOM 1368 N N . ARG A 1 171 ? 21.702 8.546 -10.882 1.00 28.83 171 ARG B N 1
ATOM 1369 C CA . ARG A 1 171 ? 21.407 8.198 -12.284 1.00 28.75 171 ARG B CA 1
ATOM 1370 C C . ARG A 1 171 ? 20.642 9.341 -12.919 1.00 26.83 171 ARG B C 1
ATOM 1371 O O . ARG A 1 171 ? 19.593 9.731 -12.391 1.00 24.81 171 ARG B O 1
ATOM 1379 N N . LEU A 1 172 ? 21.132 9.821 -14.057 1.00 25.14 172 LEU B N 1
ATOM 1380 C CA . LEU A 1 172 ? 20.367 10.766 -14.912 1.00 24.27 172 LEU B CA 1
ATOM 1381 C C . LEU A 1 172 ? 19.444 9.933 -15.785 1.00 24.76 172 LEU B C 1
ATOM 1382 O O . LEU A 1 172 ? 19.963 9.080 -16.516 1.00 23.76 172 LEU B O 1
ATOM 1387 N N . ILE A 1 173 ? 18.139 10.135 -15.653 1.00 24.75 173 ILE B N 1
ATOM 1388 C CA . ILE A 1 173 ? 17.124 9.277 -16.309 1.00 27.50 173 ILE B CA 1
ATOM 1389 C C . ILE A 1 173 ? 16.355 10.095 -17.348 1.00 29.05 173 ILE B C 1
ATOM 1390 O O . ILE A 1 173 ? 16.663 11.284 -17.500 1.00 29.80 173 ILE B O 1
ATOM 1395 N N . ASP A 1 174 ? 15.381 9.449 -18.001 1.00 27.70 174 ASP B N 1
ATOM 1396 C CA . ASP A 1 174 ? 14.393 10.047 -18.931 1.00 26.89 174 ASP B CA 1
ATOM 1397 C C . ASP A 1 174 ? 15.100 10.857 -20.025 1.00 29.11 174 ASP B C 1
ATOM 1398 O O . ASP A 1 174 ? 15.050 12.105 -19.991 1.00 26.98 174 ASP B O 1
ATOM 1403 N N . TRP A 1 175 ? 15.640 10.139 -21.014 1.00 28.70 175 TRP B N 1
ATOM 1404 C CA . TRP A 1 175 ? 16.331 10.670 -22.203 1.00 29.79 175 TRP B CA 1
ATOM 1405 C C . TRP A 1 175 ? 15.341 10.906 -23.349 1.00 29.57 175 TRP B C 1
ATOM 1406 O O . TRP A 1 175 ? 15.803 11.070 -24.491 1.00 29.77 175 TRP B O 1
ATOM 1417 N N . GLY A 1 176 ? 14.044 10.950 -23.048 1.00 32.40 176 GLY B N 1
ATOM 1418 C CA . GLY A 1 176 ? 12.969 11.099 -24.051 1.00 33.16 176 GLY B CA 1
ATOM 1419 C C . GLY A 1 176 ? 12.958 12.471 -24.732 1.00 33.38 176 GLY B C 1
ATOM 1420 O O . GLY A 1 176 ? 12.487 12.548 -25.864 1.00 32.35 176 GLY B O 1
ATOM 1421 N N . LEU A 1 177 ? 13.473 13.522 -24.095 1.00 31.90 177 LEU B N 1
ATOM 1422 C CA . LEU A 1 177 ? 13.618 14.848 -24.747 1.00 30.75 177 LEU B CA 1
ATOM 1423 C C . LEU A 1 177 ? 15.012 14.987 -25.316 1.00 28.36 177 LEU B C 1
ATOM 1424 O O . LEU A 1 177 ? 15.261 15.962 -25.994 1.00 31.31 177 LEU B O 1
ATOM 1429 N N . ALA A 1 178 ? 15.920 14.070 -25.050 1.00 27.39 178 ALA B N 1
ATOM 1430 C CA . ALA A 1 178 ? 17.321 14.287 -25.450 1.00 24.44 178 ALA B CA 1
ATOM 1431 C C . ALA A 1 178 ? 17.445 14.322 -26.984 1.00 31.97 178 ALA B C 1
ATOM 1432 O O . ALA A 1 178 ? 16.614 13.719 -27.712 1.00 28.41 178 ALA B O 1
ATOM 1434 N N . GLU A 1 179 ? 18.488 14.997 -27.461 1.00 27.14 179 GLU B N 1
ATOM 1435 C CA . GLU A 1 179 ? 18.716 15.185 -28.900 1.00 28.90 179 GLU B CA 1
ATOM 1436 C C . GLU A 1 179 ? 20.216 15.301 -29.198 1.00 25.89 179 GLU B C 1
ATOM 1437 O O . GLU A 1 179 ? 21.000 15.755 -28.356 1.00 28.97 179 GLU B O 1
ATOM 1443 N N . PHE A 1 180 ? 20.590 14.939 -30.406 1.00 25.43 180 PHE B N 1
ATOM 1444 C CA . PHE A 1 180 ? 21.956 15.075 -30.941 1.00 26.12 180 PHE B CA 1
ATOM 1445 C C . PHE A 1 180 ? 22.189 16.511 -31.376 1.00 27.94 180 PHE B C 1
ATOM 1446 O O . PHE A 1 180 ? 21.296 17.104 -32.023 1.00 25.76 180 PHE B O 1
ATOM 1454 N N . TYR A 1 181 ? 23.361 17.036 -31.019 1.00 25.94 181 TYR B N 1
ATOM 1455 C CA . TYR A 1 181 ? 23.751 18.418 -31.338 1.00 26.91 181 TYR B CA 1
ATOM 1456 C C . TYR A 1 181 ? 24.426 18.438 -32.717 1.00 27.70 181 TYR B C 1
ATOM 1457 O O . TYR A 1 181 ? 25.472 17.825 -32.918 1.00 27.31 181 TYR B O 1
ATOM 1466 N N . HIS A 1 182 ? 23.864 19.196 -33.638 1.00 28.36 182 HI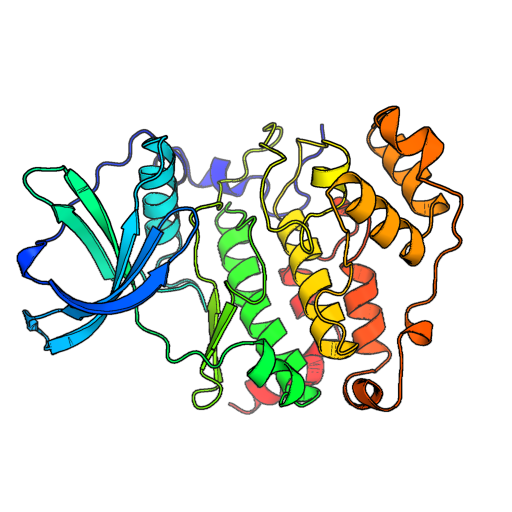S B N 1
ATOM 1467 C CA . HIS A 1 182 ? 24.417 19.389 -35.002 1.00 31.23 182 HIS B CA 1
ATOM 1468 C C . HIS A 1 182 ? 24.612 20.885 -35.207 1.00 31.06 182 HIS B C 1
ATOM 1469 O O . HIS A 1 182 ? 23.637 21.627 -35.159 1.00 31.10 182 HIS B O 1
ATOM 1476 N N . PRO A 1 183 ? 25.844 21.371 -35.456 1.00 32.05 183 PRO B N 1
ATOM 1477 C CA . PRO A 1 183 ? 26.091 22.806 -35.596 1.00 32.24 183 PRO B CA 1
ATOM 1478 C C . PRO A 1 183 ? 25.096 23.508 -36.525 1.00 31.25 183 PRO B C 1
ATOM 1479 O O . PRO A 1 183 ? 24.918 23.053 -37.651 1.00 31.82 183 PRO B O 1
ATOM 1483 N N . GLY A 1 184 ? 24.469 24.566 -36.015 1.00 30.37 184 GLY B N 1
ATOM 1484 C CA . GLY A 1 184 ? 23.587 25.463 -36.787 1.00 32.38 184 GLY B CA 1
ATOM 1485 C C . GLY A 1 184 ? 22.174 24.928 -36.869 1.00 34.21 184 GLY B C 1
ATOM 1486 O O . GLY A 1 184 ? 21.360 25.549 -37.533 1.00 35.90 184 GLY B O 1
ATOM 1487 N N . THR A 1 185 ? 21.864 23.804 -36.225 1.00 32.29 185 THR B N 1
ATOM 1488 C CA . THR A 1 185 ? 20.500 23.236 -36.279 1.00 30.99 185 THR B CA 1
ATOM 1489 C C . THR A 1 185 ? 19.575 24.177 -35.512 1.00 33.95 185 THR B C 1
ATOM 1490 O O . THR A 1 185 ? 19.967 24.672 -34.458 1.00 42.12 185 THR B O 1
ATOM 1494 N N . GLU A 1 186 ? 18.374 24.396 -36.015 1.00 32.54 186 GLU B N 1
ATOM 1495 C CA . GLU A 1 186 ? 17.332 25.118 -35.273 1.00 36.39 186 GLU B CA 1
ATOM 1496 C C . GLU A 1 186 ? 16.551 24.075 -34.485 1.00 36.23 186 GLU B C 1
ATOM 1497 O O . GLU A 1 186 ? 15.851 23.283 -35.111 1.00 36.36 186 GLU B O 1
ATOM 1503 N N . TYR A 1 187 ? 16.636 24.119 -33.159 1.00 32.39 187 TYR B N 1
ATOM 1504 C CA . TYR A 1 187 ? 15.927 23.165 -32.273 1.00 30.68 187 TYR B CA 1
ATOM 1505 C C . TYR A 1 187 ? 14.621 23.762 -31.768 1.00 31.21 187 TYR B C 1
ATOM 1506 O O . TYR A 1 187 ? 14.467 24.998 -31.692 1.00 30.80 187 TYR B O 1
ATOM 1515 N N . ASN A 1 188 ? 13.703 22.861 -31.435 1.00 31.12 188 ASN B N 1
ATOM 1516 C CA . ASN A 1 188 ? 12.405 23.170 -30.801 1.00 28.70 188 ASN B CA 1
ATOM 1517 C C . ASN A 1 188 ? 12.697 23.821 -29.461 1.00 29.95 188 ASN B C 1
ATOM 1518 O O . ASN A 1 188 ? 13.482 23.256 -28.686 1.00 32.17 188 ASN B O 1
ATOM 1523 N N . VAL A 1 189 ? 12.070 24.948 -29.172 1.00 29.73 189 VAL B N 1
ATOM 1524 C CA . VAL A 1 189 ? 12.313 25.648 -27.891 1.00 32.67 189 VAL B CA 1
ATOM 1525 C C . VAL A 1 189 ? 11.306 25.174 -26.847 1.00 36.60 189 VAL B C 1
ATOM 1526 O O . VAL A 1 189 ? 11.503 25.559 -25.720 1.00 34.68 189 VAL B O 1
ATOM 1530 N N . ARG A 1 190 ? 10.344 24.323 -27.211 1.00 37.66 190 ARG B N 1
ATOM 1531 C CA . ARG A 1 190 ? 9.322 23.768 -26.283 1.00 42.83 190 ARG B CA 1
ATOM 1532 C C . ARG A 1 190 ? 9.885 22.503 -25.646 1.00 42.19 190 ARG B C 1
ATOM 1533 O O . ARG A 1 190 ? 9.320 21.442 -25.843 1.00 45.02 190 ARG B O 1
ATOM 1541 N N . VAL A 1 191 ? 11.009 22.635 -24.955 1.00 41.08 191 VAL B N 1
ATOM 1542 C CA . VAL A 1 191 ? 11.684 21.545 -24.202 1.00 37.65 191 VAL B CA 1
ATOM 1543 C C . VAL A 1 191 ? 11.896 22.038 -22.763 1.00 37.74 191 VAL B C 1
ATOM 1544 O O . VAL A 1 191 ? 11.786 23.255 -22.526 1.00 34.91 191 VAL B O 1
ATOM 1548 N N . ALA A 1 192 ? 12.121 21.085 -21.865 1.00 36.82 192 ALA B N 1
ATOM 1549 C CA . ALA A 1 192 ? 12.418 21.214 -20.419 1.00 39.62 192 ALA B CA 1
ATOM 1550 C C . ALA A 1 192 ? 11.172 21.6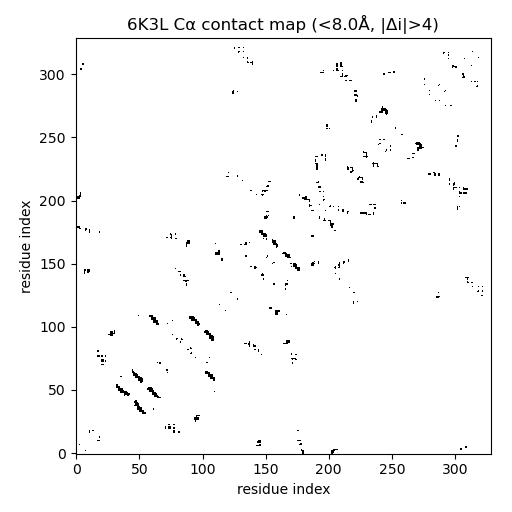22 -19.608 1.00 37.73 192 ALA B C 1
ATOM 1551 O O . ALA A 1 192 ? 10.167 22.074 -20.151 1.00 43.29 192 ALA B O 1
ATOM 1553 N N . SER A 1 193 ? 11.223 21.477 -18.303 1.00 41.91 193 SER B N 1
ATOM 1554 C CA . SER A 1 193 ? 10.112 21.948 -17.446 1.00 42.27 193 SER B CA 1
ATOM 1555 C C . SER A 1 193 ? 10.252 23.465 -17.360 1.00 37.29 193 SER B C 1
ATOM 1556 O O . SER A 1 193 ? 11.400 23.941 -17.420 1.00 34.47 193 SER B O 1
ATOM 1559 N N . ARG A 1 194 ? 9.143 24.177 -17.170 1.00 35.75 194 ARG B N 1
ATOM 1560 C CA . ARG A 1 194 ? 9.130 25.658 -17.180 1.00 36.75 194 ARG B CA 1
ATOM 1561 C C . ARG A 1 194 ? 10.210 26.213 -16.239 1.00 31.61 194 ARG B C 1
ATOM 1562 O O . ARG A 1 194 ? 10.953 27.068 -16.699 1.00 28.44 194 ARG B O 1
ATOM 1570 N N . TYR A 1 195 ? 10.305 25.730 -15.001 1.00 29.43 195 TYR B N 1
ATOM 1571 C CA . TYR A 1 195 ? 11.220 26.267 -13.967 1.00 30.87 195 TYR B CA 1
ATOM 1572 C C . TYR A 1 195 ? 12.684 26.051 -14.362 1.00 31.05 195 TYR B C 1
ATOM 1573 O O . TYR A 1 195 ? 13.550 26.781 -13.832 1.00 27.66 195 TYR B O 1
ATOM 1582 N N . PHE A 1 196 ? 12.977 25.086 -15.225 1.00 26.17 196 PHE B N 1
ATOM 1583 C CA . PHE A 1 196 ? 14.367 24.785 -15.650 1.00 28.50 196 PHE B CA 1
ATOM 1584 C C . PHE A 1 196 ? 14.639 25.270 -17.072 1.00 27.16 196 PHE B C 1
ATOM 1585 O O . PHE A 1 196 ? 15.732 24.937 -17.563 1.00 29.00 196 PHE B O 1
ATOM 1593 N N . LYS A 1 197 ? 13.727 26.017 -17.700 1.00 26.94 197 LYS B N 1
ATOM 159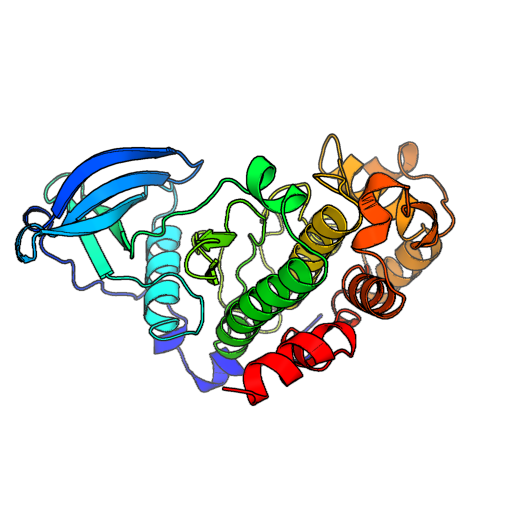4 C CA . LYS A 1 197 ? 13.922 26.457 -19.109 1.00 30.00 197 LYS B CA 1
ATOM 1595 C C . LYS A 1 197 ? 14.967 27.574 -19.129 1.00 28.72 197 LYS B C 1
ATOM 1596 O O . LYS A 1 197 ? 14.865 28.538 -18.348 1.00 30.39 197 LYS B O 1
ATOM 1602 N N . GLY A 1 198 ? 15.966 27.449 -19.981 1.00 29.96 198 GLY B N 1
ATOM 1603 C CA . GLY A 1 198 ? 16.948 28.525 -20.128 1.00 29.19 198 GLY B CA 1
ATOM 1604 C C . GLY A 1 198 ? 16.304 29.738 -20.800 1.00 31.74 198 GLY B C 1
ATOM 1605 O O . GLY A 1 198 ? 15.289 29.640 -21.496 1.00 26.91 198 GLY B O 1
ATOM 1606 N N . PRO A 1 199 ? 16.900 30.924 -20.628 1.00 33.55 199 PRO B N 1
ATOM 1607 C CA . PRO A 1 199 ? 16.440 32.130 -21.313 1.00 33.95 199 PRO B CA 1
ATOM 1608 C C . PRO A 1 199 ? 16.313 31.955 -22.831 1.00 34.67 199 PRO B C 1
ATOM 1609 O O . PRO A 1 199 ? 15.358 32.497 -23.369 1.00 33.28 199 PRO B O 1
ATOM 1613 N N . GLU A 1 200 ? 17.247 31.224 -23.456 1.00 28.59 200 GLU B N 1
ATOM 1614 C CA . GLU A 1 200 ? 17.217 30.953 -24.903 1.00 29.65 200 GLU B CA 1
ATOM 1615 C C . GLU A 1 200 ? 15.858 30.355 -25.271 1.00 29.29 200 GLU B C 1
ATOM 1616 O O . GLU A 1 200 ? 15.316 30.791 -26.251 1.00 31.50 200 GLU B O 1
ATOM 1622 N N . LEU A 1 201 ? 15.330 29.402 -24.514 1.00 28.08 201 LEU B N 1
ATOM 1623 C CA . LEU A 1 201 ? 14.001 28.809 -24.816 1.00 31.37 201 LEU B CA 1
ATOM 1624 C C . LEU A 1 201 ? 12.941 29.893 -24.614 1.00 33.76 201 LEU B C 1
ATOM 1625 O O . LEU A 1 201 ? 11.999 29.891 -25.379 1.00 32.68 201 LEU B O 1
ATOM 1630 N N . LEU A 1 202 ? 13.098 30.752 -23.596 1.00 28.40 202 LEU B N 1
ATOM 1631 C CA . LEU A 1 202 ? 12.047 31.727 -23.219 1.00 31.01 202 LEU B CA 1
ATOM 1632 C C . LEU A 1 202 ? 11.966 32.836 -24.279 1.00 33.08 202 LEU B C 1
ATOM 1633 O O . LEU A 1 202 ? 10.885 33.375 -24.456 1.00 35.69 202 LEU B O 1
ATOM 1638 N N . VAL A 1 203 ? 13.033 33.128 -25.018 1.00 31.89 203 VAL B N 1
ATOM 1639 C CA . VAL A 1 203 ? 13.014 34.216 -26.042 1.00 31.30 203 VAL B CA 1
ATOM 1640 C C . VAL A 1 203 ? 13.091 33.599 -27.442 1.00 34.61 203 VAL B C 1
ATOM 1641 O O . VAL A 1 203 ? 13.498 34.313 -28.377 1.00 36.28 203 VAL B O 1
ATOM 1645 N N . ASP A 1 204 ? 12.715 32.328 -27.584 1.00 37.77 204 ASP B N 1
ATOM 1646 C CA . ASP A 1 204 ? 12.652 31.597 -28.886 1.00 41.72 204 ASP B CA 1
ATOM 1647 C C . ASP A 1 204 ? 14.002 31.633 -29.628 1.00 35.18 204 ASP B C 1
ATOM 1648 O O . ASP A 1 204 ? 13.989 31.779 -30.826 1.00 31.27 204 ASP B O 1
ATOM 1653 N N . PHE A 1 205 ? 15.128 31.483 -28.948 1.00 32.98 205 PHE B N 1
ATOM 1654 C CA . PHE A 1 205 ? 16.454 31.392 -29.620 1.00 30.79 205 PHE B CA 1
ATOM 1655 C C . PHE A 1 205 ? 16.692 29.917 -29.947 1.00 31.52 205 PHE B C 1
ATOM 1656 O O . PHE A 1 205 ? 16.816 29.122 -28.999 1.00 32.73 205 PHE B O 1
ATOM 1664 N N . GLN A 1 206 ? 16.751 29.528 -31.226 1.00 31.90 206 GLN B N 1
ATOM 1665 C CA . GLN A 1 206 ? 16.647 28.097 -31.586 1.00 33.19 206 GLN B CA 1
ATOM 1666 C C . GLN A 1 206 ? 18.025 27.455 -31.748 1.00 33.35 206 GLN B C 1
ATOM 1667 O O . GLN A 1 206 ? 18.098 26.202 -31.726 1.00 27.74 206 GLN B O 1
ATOM 1673 N N . GLU A 1 207 ? 19.085 28.244 -31.847 1.00 30.05 207 GLU B N 1
ATOM 1674 C CA . GLU A 1 207 ? 20.426 27.696 -32.164 1.00 33.78 207 GLU B CA 1
ATOM 1675 C C . GLU A 1 207 ? 21.150 27.408 -30.841 1.00 29.81 207 GLU B C 1
ATOM 1676 O O . GLU A 1 207 ? 22.329 27.771 -30.696 1.00 30.04 207 GLU B O 1
ATOM 1682 N N . TYR A 1 208 ? 20.476 26.730 -29.901 1.00 29.62 208 TYR B N 1
ATOM 1683 C CA . TYR A 1 208 ? 21.055 26.411 -28.568 1.00 26.33 208 TYR B CA 1
ATOM 1684 C C . TYR A 1 208 ? 21.907 25.137 -28.643 1.00 26.56 208 TYR B C 1
ATOM 1685 O O . TYR A 1 208 ? 21.956 24.454 -29.705 1.00 30.82 208 TYR B O 1
ATOM 1694 N N . ASP A 1 209 ? 22.569 24.795 -27.543 1.00 28.21 209 ASP B N 1
ATOM 1695 C CA . ASP A 1 209 ? 23.497 23.639 -27.514 1.00 27.48 209 ASP B CA 1
ATOM 1696 C C . ASP A 1 209 ? 23.480 22.977 -26.129 1.00 24.84 209 ASP B C 1
ATOM 1697 O O . ASP A 1 209 ? 22.568 23.211 -25.334 1.00 24.17 209 ASP B O 1
ATOM 1702 N N . TYR A 1 210 ? 24.522 22.222 -25.826 1.00 25.90 210 TYR B N 1
ATOM 1703 C CA . TYR A 1 210 ? 24.699 21.476 -24.553 1.00 24.88 210 TYR B CA 1
ATOM 1704 C C . TYR A 1 210 ? 24.552 22.418 -23.346 1.00 27.56 210 TYR B C 1
ATOM 1705 O O . TYR A 1 210 ? 24.191 21.939 -22.287 1.00 25.26 210 TYR B O 1
ATOM 1714 N N . SER A 1 211 ? 24.810 23.714 -23.529 1.00 24.72 211 SER B N 1
ATOM 1715 C CA . SER A 1 211 ? 24.868 24.746 -22.459 1.00 25.78 211 SER B CA 1
ATOM 1716 C C . SER A 1 211 ? 23.471 24.972 -21.857 1.00 25.67 211 SER B C 1
ATOM 1717 O O . SER A 1 211 ? 23.376 25.421 -20.735 1.00 23.82 211 SER B O 1
ATOM 1720 N N . LEU A 1 212 ? 22.414 24.597 -22.558 1.00 24.79 212 LEU B N 1
ATOM 1721 C CA . LEU A 1 212 ? 21.040 24.557 -22.017 1.00 26.18 212 LEU B CA 1
ATOM 1722 C C . LEU A 1 212 ? 20.992 23.728 -20.741 1.00 25.42 212 LEU B C 1
ATOM 1723 O O . LEU A 1 212 ? 20.361 24.126 -19.794 1.00 25.51 212 LEU B O 1
ATOM 1728 N N . ASP A 1 213 ? 21.621 22.570 -20.781 1.00 25.81 213 ASP B N 1
ATOM 1729 C CA . ASP A 1 213 ? 21.690 21.645 -19.628 1.00 23.82 213 ASP B CA 1
ATOM 1730 C C . ASP A 1 213 ? 22.388 22.338 -18.458 1.00 24.92 213 ASP B C 1
ATOM 1731 O O . ASP A 1 213 ? 21.984 22.083 -17.334 1.00 23.39 213 ASP B O 1
ATOM 1736 N N . MET A 1 214 ? 23.393 23.181 -18.712 1.00 24.00 214 MET B N 1
ATOM 1737 C CA . MET A 1 214 ? 24.096 23.893 -17.617 1.00 22.89 214 MET B CA 1
ATOM 1738 C C . MET A 1 214 ? 23.166 24.939 -16.992 1.00 23.83 214 MET B C 1
ATOM 1739 O O . MET A 1 214 ? 23.194 25.080 -15.786 1.00 29.32 214 MET B O 1
ATOM 1744 N N . TRP A 1 215 ? 22.300 25.619 -17.734 1.00 23.51 215 TRP B N 1
ATOM 1745 C CA . TRP A 1 215 ? 21.306 26.501 -17.072 1.00 23.89 215 TRP B CA 1
ATOM 1746 C C . TRP A 1 215 ? 20.435 25.665 -16.130 1.00 24.20 215 TRP B C 1
ATOM 1747 O O . TRP A 1 215 ? 20.222 26.124 -15.014 1.00 23.85 215 TRP B O 1
ATOM 1758 N N . SER A 1 216 ? 19.947 24.502 -16.586 1.00 23.59 216 SER B N 1
ATOM 1759 C CA . SER A 1 216 ? 19.021 23.633 -15.826 1.00 27.25 216 SER B CA 1
ATOM 1760 C C . SER A 1 216 ? 19.731 23.148 -14.579 1.00 27.51 216 SER B C 1
ATOM 1761 O O . SER A 1 216 ? 19.134 23.196 -13.507 1.00 25.41 216 SER B O 1
ATOM 1764 N N . LEU A 1 217 ? 20.998 22.788 -14.717 1.00 28.64 217 LEU B N 1
ATOM 1765 C CA . LEU A 1 217 ? 21.800 22.381 -13.544 1.00 27.87 217 LEU B CA 1
ATOM 1766 C C . LEU A 1 217 ? 21.828 23.554 -12.560 1.00 27.62 217 LEU B C 1
ATOM 1767 O O . LEU A 1 217 ? 21.666 23.319 -11.388 1.00 25.21 217 LEU B O 1
ATOM 1772 N N . GLY A 1 218 ? 22.023 24.774 -13.055 1.00 28.51 218 GLY B N 1
ATOM 1773 C CA . GLY A 1 218 ? 22.120 25.999 -12.222 1.00 30.02 218 GLY B CA 1
ATOM 1774 C C . GLY A 1 218 ? 20.848 26.221 -11.425 1.00 28.77 218 GLY B C 1
ATOM 1775 O O . GLY A 1 218 ? 20.962 26.575 -10.270 1.00 27.96 218 GLY B O 1
ATOM 1776 N N . CYS A 1 219 ? 19.691 25.952 -12.024 1.00 27.79 219 CYS B N 1
ATOM 1777 C CA . CYS A 1 219 ? 18.360 26.072 -11.375 1.00 28.92 219 CYS B CA 1
ATOM 1778 C C . CYS A 1 219 ? 18.240 25.028 -10.249 1.00 28.89 219 CYS B C 1
ATOM 1779 O O . CYS A 1 219 ? 17.737 25.358 -9.154 1.00 27.08 219 CYS B O 1
ATOM 1782 N N . MET A 1 220 ? 18.671 23.804 -10.505 1.00 31.98 220 MET B N 1
ATOM 1783 C CA . MET A 1 220 ? 18.703 22.734 -9.475 1.00 33.58 220 MET B CA 1
ATOM 1784 C C . MET A 1 220 ? 19.630 23.153 -8.337 1.00 29.34 220 MET B C 1
ATOM 1785 O O . MET A 1 220 ? 19.220 23.051 -7.199 1.00 29.91 220 MET B O 1
ATOM 1790 N N . PHE A 1 221 ? 20.832 23.599 -8.656 1.00 28.38 221 PHE B N 1
ATOM 1791 C CA . PHE A 1 221 ? 21.853 23.955 -7.642 1.00 28.68 221 PHE B CA 1
ATOM 1792 C C . PHE A 1 221 ? 21.293 25.081 -6.767 1.00 28.59 221 PHE B C 1
ATOM 1793 O O . PHE A 1 221 ? 21.407 24.965 -5.576 1.00 29.25 221 PHE B O 1
ATOM 1801 N N . ALA A 1 222 ? 20.705 26.117 -7.348 1.00 28.26 222 ALA B N 1
ATOM 1802 C CA . ALA A 1 222 ? 20.126 27.265 -6.620 1.00 30.20 222 ALA B CA 1
ATOM 1803 C C . ALA A 1 222 ? 19.069 26.756 -5.647 1.00 32.53 222 ALA B C 1
ATOM 1804 O O . ALA A 1 222 ? 19.063 27.192 -4.475 1.00 30.83 222 ALA B O 1
ATOM 1806 N N . SER A 1 223 ? 18.204 25.860 -6.108 1.00 33.08 223 SER B N 1
ATOM 1807 C CA . SER A 1 223 ? 17.100 25.345 -5.275 1.00 32.14 223 SER B CA 1
ATOM 1808 C C . SER A 1 223 ? 17.690 24.575 -4.100 1.00 32.77 223 SER B C 1
ATOM 1809 O O . SER A 1 223 ? 17.144 24.708 -3.027 1.00 35.80 223 SER B O 1
ATOM 1812 N N . MET A 1 224 ? 18.780 23.831 -4.299 1.00 29.90 224 MET B N 1
ATOM 1813 C CA . MET A 1 224 ? 19.421 23.042 -3.215 1.00 32.63 224 MET B CA 1
ATOM 1814 C C . MET A 1 224 ? 20.086 23.956 -2.170 1.00 33.29 224 MET B C 1
ATOM 1815 O O . MET A 1 224 ? 19.800 23.749 -0.958 1.00 31.61 224 MET B O 1
ATOM 1820 N N . ILE A 1 225 ? 20.922 24.917 -2.578 1.00 28.13 225 ILE B N 1
ATOM 1821 C CA . ILE A 1 225 ? 21.708 25.722 -1.600 1.00 29.13 225 ILE B CA 1
ATOM 1822 C C . ILE A 1 225 ? 20.876 26.864 -0.996 1.00 27.65 225 ILE B C 1
ATOM 1823 O O . ILE A 1 225 ? 21.227 27.311 0.083 1.00 31.11 225 ILE B O 1
ATOM 1828 N N . PHE A 1 226 ? 19.817 27.336 -1.620 1.00 30.27 226 PHE B N 1
ATOM 1829 C CA . PHE A 1 226 ? 18.983 28.426 -1.062 1.00 29.25 226 PHE B CA 1
ATOM 1830 C C . PHE A 1 226 ? 17.710 27.871 -0.440 1.00 32.75 226 PHE B C 1
ATOM 1831 O O . PHE A 1 226 ? 16.944 28.653 0.144 1.00 31.56 226 PHE B O 1
ATOM 1839 N N . ARG A 1 227 ? 17.489 26.566 -0.578 1.00 34.62 227 ARG B N 1
ATOM 1840 C CA . ARG A 1 227 ? 16.271 25.857 -0.096 1.00 37.88 227 ARG B CA 1
ATOM 1841 C C . ARG A 1 227 ? 15.024 26.586 -0.593 1.00 35.41 227 ARG B C 1
ATOM 1842 O O . ARG A 1 227 ? 14.169 26.907 0.209 1.00 38.65 227 ARG B O 1
ATOM 1850 N N . LYS A 1 228 ? 14.966 26.873 -1.878 1.00 35.85 228 LYS B N 1
ATOM 1851 C CA . LYS A 1 228 ? 13.762 27.435 -2.530 1.00 38.28 228 LYS B CA 1
ATOM 1852 C C . LYS A 1 228 ? 13.495 26.601 -3.779 1.00 41.36 228 LYS B C 1
ATOM 1853 O O . LYS A 1 228 ? 14.320 26.664 -4.722 1.00 37.14 228 LYS B O 1
ATOM 1859 N N . GLU A 1 229 ? 12.412 25.828 -3.772 1.00 44.65 229 GLU B N 1
ATOM 1860 C CA . GLU A 1 229 ? 12.080 24.849 -4.841 1.00 51.15 229 GLU B CA 1
ATOM 1861 C C . GLU A 1 229 ? 10.725 25.200 -5.438 1.00 49.28 229 GLU B C 1
ATOM 1862 O O . GLU A 1 229 ? 9.748 25.299 -4.711 1.00 50.52 229 GLU B O 1
ATOM 1868 N N . PRO A 1 230 ? 10.604 25.498 -6.749 1.00 47.44 230 PRO B N 1
ATOM 1869 C CA . PRO A 1 230 ? 11.739 25.782 -7.634 1.00 45.35 230 PRO B CA 1
ATOM 1870 C C . PRO A 1 230 ? 12.314 27.182 -7.366 1.00 39.77 230 PRO B C 1
ATOM 1871 O O . PRO A 1 230 ? 11.671 27.977 -6.726 1.00 40.65 230 PRO B O 1
ATOM 1875 N N . PHE A 1 231 ? 13.535 27.452 -7.811 1.00 36.71 231 PHE B N 1
ATOM 1876 C CA . PHE A 1 231 ? 14.179 28.749 -7.511 1.00 35.60 231 PHE B CA 1
ATOM 1877 C C . PHE A 1 231 ? 13.455 29.866 -8.273 1.00 36.00 231 PHE B C 1
ATOM 1878 O O . PHE A 1 231 ? 13.008 30.829 -7.616 1.00 38.42 231 PHE B O 1
ATOM 1886 N N . PHE A 1 232 ? 13.307 29.727 -9.586 1.00 31.23 232 PHE B N 1
ATOM 1887 C CA . PHE A 1 232 ? 12.578 30.700 -10.450 1.00 32.04 232 PHE B CA 1
ATOM 1888 C C . PHE A 1 232 ? 11.175 30.146 -10.689 1.00 33.38 232 PHE B C 1
ATOM 1889 O O . PHE A 1 232 ? 11.024 29.219 -11.515 1.00 30.41 232 PHE B O 1
ATOM 1897 N N . HIS A 1 233 ? 10.212 30.663 -9.933 1.00 34.33 233 HIS B N 1
ATOM 1898 C CA . HIS A 1 233 ? 8.829 30.145 -9.828 1.00 40.22 233 HIS B CA 1
ATOM 1899 C C . HIS A 1 233 ? 7.915 30.942 -10.758 1.00 41.18 233 HIS B C 1
ATOM 1900 O O . HIS A 1 233 ? 7.103 31.724 -10.258 1.00 45.82 233 HIS B O 1
ATOM 1907 N N . GLY A 1 234 ? 8.044 30.790 -12.071 1.00 41.91 234 GLY B N 1
ATOM 1908 C CA . GLY A 1 234 ? 7.201 31.566 -13.001 1.00 43.32 234 GLY B CA 1
ATOM 1909 C C . GLY A 1 234 ? 5.801 30.992 -13.055 1.00 46.26 234 GLY B C 1
ATOM 1910 O O . GLY A 1 234 ? 5.697 29.773 -13.046 1.00 44.23 234 GLY B O 1
ATOM 1911 N N . HIS A 1 235 ? 4.754 31.818 -13.139 1.00 53.06 235 HIS B N 1
ATOM 1912 C CA . HIS A 1 235 ? 3.361 31.306 -13.250 1.00 53.28 235 HIS B CA 1
ATOM 1913 C C . HIS A 1 235 ? 3.109 30.858 -14.692 1.00 50.32 235 HIS B C 1
ATOM 1914 O O . HIS A 1 235 ? 2.173 30.104 -14.880 1.00 52.69 235 HIS B O 1
ATOM 1921 N N . ASP A 1 236 ? 3.908 31.290 -15.670 1.00 48.78 236 ASP B N 1
ATOM 1922 C CA . ASP A 1 236 ? 3.828 30.819 -17.086 1.00 45.03 236 ASP B CA 1
ATOM 1923 C C . ASP A 1 236 ? 5.150 31.166 -17.782 1.00 45.52 236 ASP B C 1
ATOM 1924 O O . ASP A 1 236 ? 6.040 31.710 -17.117 1.00 43.71 236 ASP B O 1
ATOM 1929 N N . ASN A 1 237 ? 5.279 30.871 -19.071 1.00 42.25 237 ASN B N 1
ATOM 1930 C CA . ASN A 1 237 ? 6.580 31.004 -19.777 1.00 44.07 237 ASN B CA 1
ATOM 1931 C C . ASN A 1 237 ? 7.015 32.466 -19.812 1.00 43.27 237 ASN B C 1
ATOM 1932 O O . ASN A 1 237 ? 8.213 32.709 -19.629 1.00 41.46 237 ASN B O 1
ATOM 1937 N N . ALA A 1 238 ? 6.105 33.407 -20.040 1.00 42.85 238 ALA B N 1
ATOM 1938 C CA . ALA A 1 238 ? 6.466 34.835 -20.073 1.00 41.67 238 ALA B CA 1
ATOM 1939 C C . ALA A 1 238 ? 6.902 35.258 -18.671 1.00 40.12 238 ALA B C 1
ATOM 1940 O O . ALA A 1 238 ? 7.916 35.931 -18.503 1.00 42.38 238 ALA B O 1
ATOM 1942 N N . ASP A 1 239 ? 6.171 34.822 -17.673 1.00 37.49 239 ASP B N 1
ATOM 1943 C CA . ASP A 1 239 ? 6.474 35.166 -16.272 1.00 37.19 239 ASP B CA 1
ATOM 1944 C C . ASP A 1 239 ? 7.804 34.523 -15.862 1.00 34.64 239 ASP B C 1
ATOM 1945 O O . ASP A 1 239 ? 8.471 35.067 -14.979 1.00 32.90 239 ASP B O 1
ATOM 1950 N N . GLN A 1 240 ? 8.142 33.373 -16.420 1.00 32.49 240 GLN B N 1
ATOM 1951 C CA . GLN A 1 240 ? 9.406 32.675 -16.064 1.00 32.89 240 GLN B CA 1
ATOM 1952 C C . GLN A 1 240 ? 10.562 33.612 -16.403 1.00 32.17 240 GLN B C 1
ATOM 1953 O O . GLN A 1 240 ? 11.434 33.773 -15.547 1.00 32.35 240 GLN B O 1
ATOM 1959 N N . LEU A 1 241 ? 10.520 34.276 -17.564 1.00 30.13 241 LEU B N 1
ATOM 1960 C CA . LEU A 1 241 ? 11.580 35.242 -17.957 1.00 31.68 241 LEU B CA 1
ATOM 1961 C C . LEU A 1 241 ? 11.603 36.440 -17.009 1.00 31.24 241 LEU B C 1
ATOM 1962 O O . LEU A 1 241 ? 12.702 36.905 -16.682 1.00 33.24 241 LEU B O 1
ATOM 1967 N N . VAL A 1 242 ? 10.450 36.910 -16.550 1.00 31.55 242 VAL B N 1
ATOM 1968 C CA . VAL A 1 242 ? 10.404 38.061 -15.606 1.00 34.18 242 VAL B CA 1
ATOM 1969 C C . VAL A 1 242 ? 11.054 37.649 -14.287 1.00 33.81 242 VAL B C 1
ATOM 1970 O O . VAL A 1 242 ? 11.783 38.459 -13.718 1.00 35.84 242 VAL B O 1
ATOM 1974 N N . LYS A 1 243 ? 10.773 36.444 -13.807 1.00 31.31 243 LYS B N 1
ATOM 1975 C CA . LYS A 1 243 ? 11.367 35.981 -12.543 1.00 33.19 243 LYS B CA 1
ATOM 1976 C C . LYS A 1 243 ? 12.871 35.948 -12.707 1.00 31.88 243 LYS B C 1
ATOM 1977 O O . LYS A 1 243 ? 13.544 36.340 -11.764 1.00 31.41 243 LYS B O 1
ATOM 1983 N N . ILE A 1 244 ? 13.357 35.464 -13.848 1.00 30.24 244 ILE B N 1
ATOM 1984 C CA . ILE A 1 244 ? 14.823 35.389 -14.068 1.00 30.26 244 ILE B CA 1
ATOM 1985 C C . ILE A 1 244 ? 15.339 36.836 -14.075 1.00 29.61 244 ILE B C 1
ATOM 1986 O O . ILE A 1 244 ? 16.321 37.122 -13.370 1.00 29.94 244 ILE B O 1
ATOM 1991 N N . ALA A 1 245 ? 14.651 37.722 -14.796 1.00 27.12 245 ALA B N 1
ATOM 1992 C CA . ALA A 1 245 ? 15.070 39.129 -15.002 1.00 30.81 245 ALA B CA 1
ATOM 1993 C C . ALA A 1 245 ? 15.082 39.847 -13.652 1.00 31.02 245 ALA B C 1
ATOM 1994 O O . ALA A 1 245 ? 16.012 40.631 -13.407 1.00 29.79 245 ALA B O 1
ATOM 1996 N N . LYS A 1 246 ? 14.200 39.458 -12.738 1.00 30.67 246 LYS B N 1
ATOM 1997 C CA . LYS A 1 246 ? 14.147 40.112 -11.410 1.00 34.23 246 LYS B CA 1
ATOM 1998 C C . LYS A 1 246 ? 15.349 39.692 -10.570 1.00 35.66 246 LYS B C 1
ATOM 1999 O O . LYS A 1 246 ? 15.614 40.373 -9.577 1.00 33.76 246 LYS B O 1
ATOM 2005 N N . VAL A 1 247 ? 16.112 38.697 -10.992 1.00 30.75 247 VAL B N 1
ATOM 2006 C CA . VAL A 1 247 ? 17.362 38.336 -10.273 1.00 31.84 247 VAL B CA 1
ATOM 2007 C C . VAL A 1 247 ? 18.623 38.727 -11.069 1.00 31.04 247 VAL B C 1
ATOM 2008 O O . VAL A 1 247 ? 19.516 39.306 -10.469 1.00 28.47 247 VAL B O 1
ATOM 2012 N N . LEU A 1 248 ? 18.755 38.358 -12.338 1.00 31.48 248 LEU B N 1
ATOM 2013 C CA . LEU A 1 248 ? 19.996 38.632 -13.113 1.00 29.77 248 LEU B CA 1
ATOM 2014 C C . LEU A 1 248 ? 20.030 40.105 -13.528 1.00 33.72 248 LEU B C 1
ATOM 2015 O O . LEU A 1 248 ? 21.126 40.600 -13.818 1.00 29.24 248 LEU B O 1
ATOM 2020 N N . GLY A 1 249 ? 18.879 40.774 -13.569 1.00 34.21 249 GLY B N 1
ATOM 2021 C CA . GLY A 1 249 ? 18.788 42.184 -13.967 1.00 34.78 249 GLY B CA 1
ATOM 2022 C C . GLY A 1 249 ? 18.486 42.335 -15.441 1.00 33.29 249 GLY B C 1
ATOM 2023 O O . GLY A 1 249 ? 18.817 41.421 -16.228 1.00 31.18 249 GLY B O 1
ATOM 2024 N N . THR A 1 250 ? 17.821 43.429 -15.788 1.00 34.74 250 THR B N 1
ATOM 2025 C CA . THR A 1 250 ? 17.433 43.748 -17.184 1.00 34.06 250 THR B CA 1
ATOM 2026 C C . THR A 1 250 ? 18.634 44.294 -17.951 1.00 33.09 250 THR B C 1
ATOM 2027 O O . THR A 1 250 ? 18.648 44.095 -19.158 1.00 34.59 250 THR B O 1
ATOM 2031 N N . ASP A 1 251 ? 19.635 44.890 -17.312 1.00 33.50 251 ASP B N 1
ATOM 2032 C CA . ASP A 1 251 ? 20.786 45.403 -18.108 1.00 37.12 251 ASP B CA 1
ATOM 2033 C C . ASP A 1 251 ? 21.488 44.249 -18.854 1.00 37.72 251 ASP B C 1
ATOM 2034 O O . ASP A 1 251 ? 21.783 44.408 -20.055 1.00 34.91 251 ASP B O 1
ATOM 2039 N N . GLU A 1 252 ? 21.821 43.162 -18.160 1.00 34.79 252 GLU B N 1
ATOM 2040 C CA . GLU A 1 252 ? 22.543 42.034 -18.786 1.00 36.26 252 GLU B CA 1
ATOM 2041 C C . GLU A 1 252 ? 21.592 41.347 -19.771 1.00 31.45 252 GLU B C 1
ATOM 2042 O O . GLU A 1 252 ? 22.103 40.701 -20.679 1.00 31.11 252 GLU B O 1
ATOM 2048 N N . LEU A 1 253 ? 20.275 41.445 -19.580 1.00 27.35 253 LEU B N 1
ATOM 2049 C CA . LEU A 1 253 ? 19.335 40.815 -20.524 1.00 30.66 253 LEU B CA 1
ATOM 2050 C C . LEU A 1 253 ? 19.409 41.548 -21.874 1.00 28.37 253 LEU B C 1
ATOM 2051 O O . LEU A 1 253 ? 19.401 40.875 -22.909 1.00 31.10 253 LEU B O 1
ATOM 2056 N N . TYR A 1 254 ? 19.436 42.865 -21.871 1.00 29.78 254 TYR B N 1
ATOM 2057 C CA . TYR A 1 254 ? 19.376 43.694 -23.113 1.00 32.23 254 TYR B CA 1
ATOM 2058 C C . TYR A 1 254 ? 20.663 43.576 -23.927 1.00 30.07 254 TYR B C 1
ATOM 2059 O O . TYR A 1 254 ? 20.558 43.529 -25.148 1.00 34.38 254 TYR B O 1
ATOM 2068 N N . THR A 1 255 ? 21.835 43.512 -23.313 1.00 33.18 255 THR B N 1
ATOM 2069 C CA . THR A 1 255 ? 23.094 43.346 -24.089 1.00 31.42 255 THR B CA 1
ATOM 2070 C C . THR A 1 255 ? 23.063 41.945 -24.672 1.00 29.46 255 THR B C 1
ATOM 2071 O O . THR A 1 255 ? 23.411 41.781 -25.803 1.00 29.07 255 THR B O 1
ATOM 2075 N N . TYR A 1 256 ? 22.605 40.957 -23.918 1.00 31.18 256 TYR B N 1
ATOM 2076 C CA . TYR A 1 256 ? 22.497 39.573 -24.444 1.00 30.78 256 TYR B CA 1
ATOM 2077 C C . TYR A 1 256 ? 21.599 39.547 -25.683 1.00 30.70 256 TYR B C 1
ATOM 2078 O O . TYR A 1 256 ? 22.015 38.979 -26.685 1.00 32.69 256 TYR B O 1
ATOM 2087 N N . LEU A 1 257 ? 20.412 40.144 -25.614 1.00 30.71 257 LEU B N 1
ATOM 2088 C CA . LEU A 1 257 ? 19.441 40.203 -26.739 1.00 31.74 257 LEU B CA 1
ATOM 2089 C C . LEU A 1 257 ? 20.091 40.863 -27.959 1.00 31.77 257 LEU B C 1
ATOM 2090 O O . LEU A 1 257 ? 19.923 40.353 -29.076 1.00 28.60 257 LEU B O 1
ATOM 2095 N N . GLU A 1 258 ? 20.843 41.929 -27.727 1.00 32.64 258 GLU B N 1
ATOM 2096 C CA . GLU A 1 258 ? 21.525 42.692 -28.799 1.00 37.43 258 GLU B CA 1
ATOM 2097 C C . GLU A 1 258 ? 22.616 41.802 -29.377 1.00 35.80 258 GLU B C 1
ATOM 2098 O O . GLU A 1 258 ? 22.703 41.680 -30.575 1.00 34.00 258 GLU B O 1
ATOM 2104 N N . ARG A 1 259 ? 23.348 41.111 -28.510 1.00 36.44 259 ARG B N 1
ATOM 2105 C CA . ARG A 1 259 ? 24.479 40.241 -28.902 1.00 31.35 259 ARG B CA 1
ATOM 2106 C C . ARG A 1 259 ? 23.986 39.154 -29.864 1.00 33.06 259 ARG B C 1
ATOM 2107 O O . ARG A 1 259 ? 24.706 38.830 -30.794 1.00 33.06 259 ARG B O 1
ATOM 2115 N N . TYR A 1 260 ? 22.802 38.578 -29.664 1.00 33.98 260 TYR B N 1
ATOM 2116 C CA . TYR A 1 260 ? 22.325 37.444 -30.506 1.00 31.44 260 TYR B CA 1
ATOM 2117 C C . TYR A 1 260 ? 21.218 37.899 -31.457 1.00 33.69 260 TYR B C 1
ATOM 2118 O O . TYR A 1 260 ? 20.605 37.040 -32.088 1.00 35.69 260 TYR B O 1
ATOM 2127 N N . ASP A 1 261 ? 21.009 39.208 -31.573 1.00 38.74 261 ASP B N 1
ATOM 2128 C CA . ASP A 1 261 ? 20.012 39.854 -32.468 1.00 40.79 261 ASP B CA 1
ATOM 2129 C C . ASP A 1 261 ? 18.647 39.199 -32.222 1.00 39.85 261 ASP B C 1
ATOM 2130 O O . ASP A 1 261 ? 18.010 38.716 -33.159 1.00 40.53 261 ASP B O 1
ATOM 2135 N N .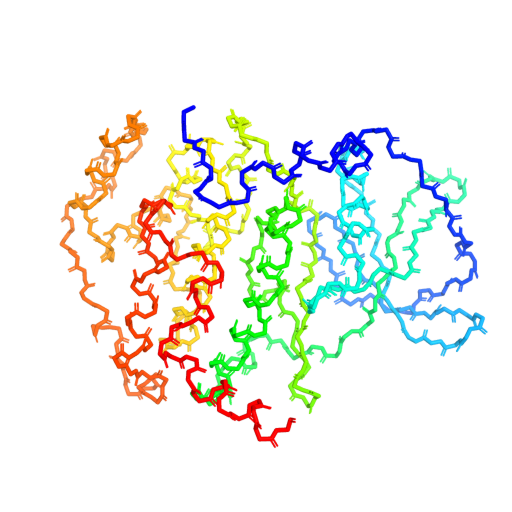 ILE A 1 262 ? 18.208 39.202 -30.971 1.00 41.03 262 ILE B N 1
ATOM 2136 C CA . ILE A 1 262 ? 16.874 38.672 -30.588 1.00 41.98 262 ILE B CA 1
ATOM 2137 C C . ILE A 1 262 ? 15.925 39.849 -30.376 1.00 41.58 262 ILE B C 1
ATOM 2138 O O . ILE A 1 262 ? 16.280 40.786 -29.674 1.00 38.11 262 ILE B O 1
ATOM 2143 N N . ASP A 1 263 ? 14.725 39.795 -30.931 1.00 46.99 263 ASP B N 1
ATOM 2144 C CA . ASP A 1 263 ? 13.696 40.822 -30.614 1.00 50.35 263 ASP B CA 1
ATOM 2145 C C . ASP A 1 263 ? 12.695 40.173 -29.664 1.00 44.08 263 ASP B C 1
ATOM 2146 O O . ASP A 1 263 ? 12.129 39.136 -30.027 1.00 46.63 263 ASP B O 1
ATOM 2151 N N . LEU A 1 264 ? 12.501 40.741 -28.479 1.00 47.09 264 LEU B N 1
ATOM 2152 C CA . LEU A 1 264 ? 11.474 40.206 -27.553 1.00 47.00 264 LEU B CA 1
ATOM 2153 C C . LEU A 1 264 ? 10.106 40.363 -28.194 1.00 48.97 264 LEU B C 1
ATOM 2154 O O . LEU A 1 264 ? 9.836 41.411 -28.783 1.00 46.22 264 LEU B O 1
ATOM 2159 N N . ASP A 1 265 ? 9.274 39.349 -28.029 1.00 54.33 265 ASP B N 1
ATOM 2160 C CA . ASP A 1 265 ? 7.834 39.420 -28.344 1.00 54.02 265 ASP B CA 1
ATOM 2161 C C . ASP A 1 265 ? 7.210 40.633 -27.658 1.00 56.66 265 ASP B C 1
ATOM 2162 O O . ASP A 1 265 ? 7.583 40.900 -26.514 1.00 54.24 265 ASP B O 1
ATOM 2167 N N . ALA A 1 266 ? 6.217 41.276 -28.283 1.00 59.02 266 ALA B N 1
ATOM 2168 C CA . ALA A 1 266 ? 5.527 42.481 -27.748 1.00 57.90 266 ALA B CA 1
ATOM 2169 C C . ALA A 1 266 ? 4.823 42.183 -26.412 1.00 56.98 266 ALA B C 1
ATOM 2170 O O . ALA A 1 266 ? 4.513 43.144 -25.696 1.00 57.77 266 ALA B O 1
ATOM 2172 N N . GLN A 1 267 ? 4.572 40.916 -26.064 1.00 62.90 267 GLN B N 1
ATOM 2173 C CA . GLN A 1 267 ? 3.933 40.568 -24.765 1.00 61.38 267 GLN B CA 1
ATOM 2174 C C . GLN A 1 267 ? 4.784 41.099 -23.601 1.00 64.39 267 GLN B C 1
ATOM 2175 O O . GLN A 1 267 ? 4.189 41.469 -22.573 1.00 72.43 267 GLN B O 1
ATOM 2181 N N . PHE A 1 268 ? 6.112 41.156 -23.736 1.00 58.92 268 PHE B N 1
ATOM 2182 C CA . PHE A 1 268 ? 7.013 41.548 -22.620 1.00 58.67 268 PHE B CA 1
ATOM 2183 C C . PHE A 1 268 ? 6.959 43.059 -22.358 1.00 56.47 268 PHE B C 1
ATOM 2184 O O . PHE A 1 268 ? 7.407 43.465 -21.283 1.00 49.84 268 PHE B O 1
ATOM 2192 N N . ASP A 1 269 ? 6.419 43.870 -23.267 1.00 62.93 269 ASP B N 1
ATOM 2193 C CA . ASP A 1 269 ? 6.372 45.350 -23.095 1.00 64.93 269 ASP B CA 1
ATOM 2194 C C . ASP A 1 269 ? 5.672 45.755 -21.792 1.00 66.06 269 ASP B C 1
ATOM 2195 O O . ASP A 1 269 ? 6.124 46.712 -21.161 1.00 63.34 269 ASP B O 1
ATOM 2200 N N . ASP A 1 270 ? 4.594 45.078 -21.419 1.00 64.97 270 ASP B N 1
ATOM 2201 C CA . ASP A 1 270 ? 3.782 45.485 -20.252 1.00 70.46 270 ASP B CA 1
ATOM 2202 C C . ASP A 1 270 ? 4.272 44.838 -18.966 1.00 66.90 270 ASP B C 1
ATOM 2203 O O . ASP A 1 270 ? 3.984 45.383 -17.892 1.00 64.65 270 ASP B O 1
ATOM 2208 N N . ILE A 1 271 ? 4.908 43.683 -19.050 1.00 63.69 271 ILE B N 1
ATOM 2209 C CA . ILE A 1 271 ? 5.138 42.882 -17.818 1.00 58.86 271 ILE B CA 1
ATOM 2210 C C . ILE A 1 271 ? 6.611 42.937 -17.438 1.00 54.62 271 ILE B C 1
ATOM 2211 O O . ILE A 1 271 ? 6.911 42.625 -16.287 1.00 53.04 271 ILE B O 1
ATOM 2216 N N . LEU A 1 272 ? 7.491 43.341 -18.350 1.00 52.05 272 LEU B N 1
ATOM 2217 C CA . LEU A 1 272 ? 8.939 43.348 -18.054 1.00 52.20 272 LEU B CA 1
ATOM 2218 C C . LEU A 1 272 ? 9.379 44.765 -17.711 1.00 49.22 272 LEU B C 1
ATOM 2219 O O . LEU A 1 272 ? 9.354 45.594 -18.602 1.00 55.80 272 LEU B O 1
ATOM 2224 N N . GLY A 1 273 ? 9.730 45.018 -16.449 1.00 48.37 273 GLY B N 1
ATOM 2225 C CA . GLY A 1 273 ? 10.211 46.326 -15.961 1.00 45.76 273 GLY B CA 1
ATOM 2226 C C . GLY A 1 273 ? 11.724 46.414 -16.064 1.00 44.60 273 GLY B C 1
ATOM 2227 O O . GLY A 1 273 ? 12.277 45.642 -16.848 1.00 43.66 273 GLY B O 1
ATOM 2228 N N . ARG A 1 274 ? 12.375 47.359 -15.362 1.00 42.56 274 ARG B N 1
ATOM 2229 C CA . ARG A 1 274 ? 13.856 47.436 -15.305 1.00 48.72 274 ARG B CA 1
ATOM 2230 C C . ARG A 1 274 ? 14.273 47.119 -13.887 1.00 45.84 274 ARG B C 1
ATOM 2231 O O . ARG A 1 274 ? 13.869 47.796 -12.913 1.00 43.50 274 ARG B O 1
ATOM 2239 N N . TYR A 1 275 ? 15.042 46.071 -13.825 1.00 37.86 275 TYR B N 1
ATOM 2240 C CA . TYR A 1 275 ? 15.422 45.507 -12.535 1.00 37.74 275 TYR B CA 1
ATOM 2241 C C . TYR A 1 275 ? 16.921 45.521 -12.461 1.00 36.51 275 TYR B C 1
ATOM 2242 O O . TYR A 1 275 ? 17.614 45.126 -13.391 1.00 37.80 275 TYR B O 1
ATOM 2251 N N . PRO A 1 276 ? 17.452 45.941 -11.317 1.00 37.84 276 PRO B N 1
ATOM 2252 C CA . PRO A 1 276 ? 18.880 45.827 -11.077 1.00 39.73 276 PRO B CA 1
ATOM 2253 C C . PRO A 1 276 ? 19.168 44.364 -10.730 1.00 36.47 276 PRO B C 1
ATOM 2254 O O . PRO A 1 276 ? 18.262 43.657 -10.317 1.00 36.73 276 PRO B O 1
ATOM 2258 N N . ARG A 1 277 ? 20.421 43.966 -10.889 1.00 34.67 277 ARG B N 1
ATOM 2259 C CA . ARG A 1 277 ? 20.899 42.624 -10.509 1.00 38.40 277 ARG B CA 1
ATOM 2260 C C . ARG A 1 277 ? 20.706 42.503 -8.993 1.00 43.50 277 ARG B C 1
ATOM 2261 O O . ARG A 1 277 ? 21.119 43.407 -8.268 1.00 37.64 277 ARG B O 1
ATOM 2269 N N . LYS A 1 278 ? 20.072 41.431 -8.535 1.00 42.34 278 LYS B N 1
ATOM 2270 C CA . LYS A 1 278 ? 19.947 41.115 -7.101 1.00 40.81 278 LYS B CA 1
ATOM 2271 C C . LYS A 1 278 ? 21.187 40.297 -6.776 1.00 37.70 278 LYS B C 1
ATOM 2272 O O . LYS A 1 278 ? 21.411 39.268 -7.388 1.00 38.87 278 LYS B O 1
ATOM 2278 N N . PRO A 1 279 ? 22.091 40.731 -5.885 1.00 34.71 279 PRO B N 1
ATOM 2279 C CA . PRO A 1 279 ? 23.276 39.923 -5.616 1.00 38.21 279 PRO B CA 1
ATOM 2280 C C . PRO A 1 279 ? 22.834 38.598 -4.956 1.00 37.68 279 PRO B C 1
ATOM 2281 O O . PRO A 1 279 ? 21.817 38.563 -4.284 1.00 35.98 279 PRO B O 1
ATOM 2285 N N . TRP A 1 280 ? 23.610 37.545 -5.183 1.00 34.16 280 TRP B N 1
ATOM 2286 C CA . TRP A 1 280 ? 23.336 36.171 -4.711 1.00 38.39 280 TRP B CA 1
ATOM 2287 C C . TRP A 1 280 ? 23.188 36.171 -3.186 1.00 38.44 280 TRP B C 1
ATOM 2288 O O . TRP A 1 280 ? 22.257 35.528 -2.712 1.00 40.11 280 TRP B O 1
ATOM 2299 N N . SER A 1 281 ? 23.973 36.974 -2.467 1.00 41.42 281 SER B N 1
ATOM 2300 C CA . SER A 1 281 ? 23.961 37.057 -0.976 1.00 41.69 281 SER B CA 1
ATOM 2301 C C . SER A 1 281 ? 22.553 37.394 -0.433 1.00 38.52 281 SER B C 1
ATOM 2302 O O . SER A 1 281 ? 22.215 36.940 0.661 1.00 39.29 281 SER B O 1
ATOM 2305 N N . ARG A 1 282 ? 21.703 38.071 -1.187 1.00 34.18 282 ARG B N 1
ATOM 2306 C CA . ARG A 1 282 ? 20.353 38.411 -0.687 1.00 35.56 282 ARG B CA 1
ATOM 2307 C C . ARG A 1 282 ? 19.489 37.166 -0.515 1.00 37.31 282 ARG B C 1
ATOM 2308 O O . ARG A 1 282 ? 18.415 37.318 0.032 1.00 37.16 282 ARG B O 1
ATOM 2316 N N . PHE A 1 283 ? 19.849 36.018 -1.081 1.00 35.10 283 PHE B N 1
ATOM 2317 C CA . PHE A 1 283 ? 19.025 34.792 -0.944 1.00 34.02 283 PHE B CA 1
ATOM 2318 C C . PHE A 1 283 ? 19.504 34.011 0.278 1.00 32.91 283 PHE B C 1
ATOM 2319 O O . PHE A 1 283 ? 18.827 33.048 0.656 1.00 38.40 283 PHE B O 1
ATOM 2327 N N . VAL A 1 284 ? 20.612 34.409 0.888 1.00 30.44 284 VAL B N 1
ATOM 2328 C CA . VAL A 1 284 ? 21.121 33.717 2.106 1.00 36.04 284 VAL B CA 1
ATOM 2329 C C . VAL A 1 284 ? 20.154 33.951 3.276 1.00 36.28 284 VAL B C 1
ATOM 2330 O O . VAL A 1 284 ? 19.752 35.079 3.490 1.00 36.06 284 VAL B O 1
ATOM 2334 N N . SER A 1 285 ? 19.826 32.889 4.009 1.00 34.10 285 SER B N 1
ATOM 2335 C CA . SER A 1 285 ? 18.910 32.909 5.171 1.00 33.11 285 SER B CA 1
ATOM 2336 C C . SER A 1 285 ? 19.481 32.018 6.277 1.00 32.32 285 SER B C 1
ATOM 2337 O O . SER A 1 285 ? 20.467 31.294 6.037 1.00 31.52 285 SER B O 1
ATOM 2340 N N . SER A 1 286 ? 18.878 32.061 7.454 1.00 32.75 286 SER B N 1
ATOM 2341 C CA . SER A 1 286 ? 19.265 31.204 8.592 1.00 31.69 286 SER B CA 1
ATOM 2342 C C . SER A 1 286 ? 19.227 29.739 8.149 1.00 31.96 286 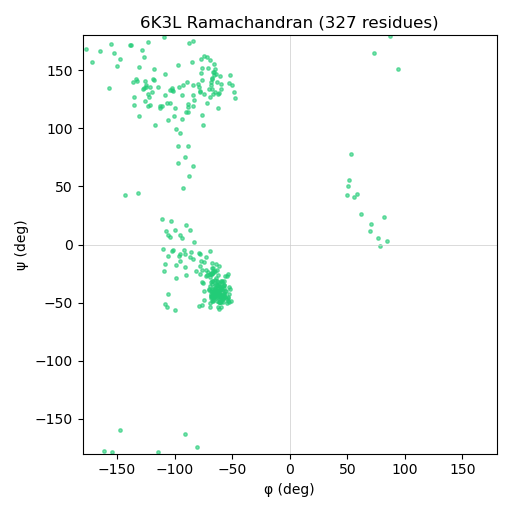SER B C 1
ATOM 2343 O O . SER A 1 286 ? 20.215 29.036 8.331 1.00 31.27 286 SER B O 1
ATOM 2346 N N . GLU A 1 287 ? 18.122 29.321 7.543 1.00 33.27 287 GLU B N 1
ATOM 2347 C CA . GLU A 1 287 ? 17.867 27.905 7.167 1.00 38.55 287 GLU B CA 1
ATOM 2348 C C . GLU A 1 287 ? 18.805 27.416 6.047 1.00 35.57 287 GLU B C 1
ATOM 2349 O O . GLU A 1 287 ? 19.187 26.251 6.128 1.00 38.68 287 GLU B O 1
ATOM 2355 N N . ASN A 1 288 ? 19.258 28.246 5.101 1.00 32.61 288 ASN B N 1
ATOM 2356 C CA . ASN A 1 288 ? 20.066 27.731 3.958 1.00 29.81 288 ASN B CA 1
ATOM 2357 C C . ASN A 1 288 ? 21.559 28.026 4.144 1.00 34.37 288 ASN B C 1
ATOM 2358 O O . ASN A 1 288 ? 22.331 27.527 3.348 1.00 28.90 288 ASN B O 1
ATOM 2363 N N . GLN A 1 289 ? 21.981 28.763 5.181 1.00 33.15 289 GLN B N 1
ATOM 2364 C CA . GLN A 1 289 ? 23.382 29.278 5.266 1.00 33.55 289 GLN B CA 1
ATOM 2365 C C . GLN A 1 289 ? 24.389 28.130 5.434 1.00 32.72 289 GLN B C 1
ATOM 2366 O O . GLN A 1 289 ? 25.530 28.313 5.062 1.00 31.24 289 GLN B O 1
ATOM 2372 N N . ARG A 1 290 ? 23.977 26.973 5.935 1.00 33.75 290 ARG B N 1
ATOM 2373 C CA . ARG A 1 290 ? 24.850 25.786 6.032 1.00 36.10 290 ARG B CA 1
ATOM 2374 C C . ARG A 1 290 ? 25.278 25.294 4.642 1.00 34.34 290 ARG B C 1
ATOM 2375 O O . ARG A 1 290 ? 26.223 24.504 4.589 1.00 33.91 290 ARG B O 1
ATOM 2383 N N . TYR A 1 291 ? 24.618 25.696 3.562 1.00 34.55 291 TYR B N 1
ATOM 2384 C CA . TYR A 1 291 ? 25.039 25.297 2.192 1.00 37.09 291 TYR B CA 1
ATOM 2385 C C . TYR A 1 291 ? 25.909 26.374 1.559 1.00 37.48 291 TYR B C 1
ATOM 2386 O O . TYR A 1 291 ? 26.473 26.134 0.492 1.00 35.69 291 TYR B O 1
ATOM 2395 N N . ILE A 1 292 ? 26.003 27.534 2.188 1.00 33.87 292 ILE B N 1
ATOM 2396 C CA . ILE A 1 292 ? 26.483 28.735 1.457 1.00 36.16 292 ILE B CA 1
ATOM 2397 C C . ILE A 1 292 ? 27.972 28.947 1.696 1.00 36.39 292 ILE B C 1
ATOM 2398 O O . ILE A 1 292 ? 28.423 28.871 2.834 1.00 35.14 292 ILE B O 1
ATOM 2403 N N . SER A 1 293 ? 28.699 29.240 0.635 1.00 35.36 293 SER B N 1
ATOM 2404 C CA . SER A 1 293 ? 30.128 29.617 0.717 1.00 33.74 293 SER B CA 1
ATOM 2405 C C . SER A 1 293 ? 30.426 30.492 -0.488 1.00 37.86 293 SER B C 1
ATOM 2406 O O . SER A 1 293 ? 29.621 30.463 -1.438 1.00 36.28 293 SER B O 1
ATOM 2409 N N . SER A 1 294 ? 31.544 31.214 -0.484 1.00 36.73 294 SER B N 1
ATOM 2410 C CA . SER A 1 294 ? 31.864 32.031 -1.677 1.00 37.58 294 SER B CA 1
ATOM 2411 C C . SER A 1 294 ? 32.114 31.089 -2.864 1.00 33.40 294 SER B C 1
ATOM 2412 O O . SER A 1 294 ? 31.660 31.445 -3.910 1.00 31.45 294 SER B O 1
ATOM 2415 N N . GLU A 1 295 ? 32.696 29.906 -2.680 1.00 32.92 295 GLU B N 1
ATOM 2416 C CA . GLU A 1 295 ? 32.907 28.935 -3.790 1.00 33.81 295 GLU B CA 1
ATOM 2417 C C . GLU A 1 295 ? 31.536 28.534 -4.362 1.00 37.78 295 GLU B C 1
ATOM 2418 O O . GLU A 1 295 ? 31.422 28.433 -5.586 1.00 36.29 295 GLU B O 1
ATOM 2424 N N . ALA A 1 296 ? 30.519 28.331 -3.521 1.00 33.37 296 ALA B N 1
ATOM 2425 C CA . ALA A 1 296 ? 29.198 27.904 -4.019 1.00 33.68 296 ALA B CA 1
ATOM 2426 C C . ALA A 1 296 ? 28.579 29.032 -4.840 1.00 33.59 296 ALA B C 1
ATOM 2427 O O . ALA A 1 296 ? 27.977 28.739 -5.854 1.00 28.54 296 ALA B O 1
ATOM 2429 N N . ILE A 1 297 ? 28.661 30.261 -4.357 1.00 34.86 297 ILE B N 1
ATOM 2430 C CA . ILE A 1 297 ? 28.030 31.430 -5.034 1.00 37.14 297 ILE B CA 1
ATOM 2431 C C . ILE A 1 297 ? 28.753 31.616 -6.363 1.00 33.29 297 ILE B C 1
ATOM 2432 O O . ILE A 1 297 ? 28.097 31.871 -7.333 1.00 34.33 297 ILE B O 1
ATOM 2437 N N . ASP A 1 298 ? 30.077 31.559 -6.358 1.00 32.24 298 ASP B N 1
ATOM 2438 C CA . ASP A 1 298 ? 30.898 31.718 -7.577 1.00 33.58 298 ASP B CA 1
ATOM 2439 C C . ASP A 1 298 ? 30.453 30.649 -8.586 1.00 33.96 298 ASP B C 1
ATOM 2440 O O . ASP A 1 298 ? 30.344 30.966 -9.763 1.00 27.31 298 ASP B O 1
ATOM 2445 N N . PHE A 1 299 ? 30.215 29.419 -8.143 1.00 31.70 299 PHE B N 1
ATOM 2446 C CA . PHE A 1 299 ? 29.874 28.301 -9.064 1.00 30.89 299 PHE B CA 1
ATOM 2447 C C . PHE A 1 299 ? 28.507 28.611 -9.676 1.00 31.66 299 PHE B C 1
ATOM 2448 O O . PHE A 1 299 ? 28.390 28.588 -10.900 1.00 30.42 299 PHE B O 1
ATOM 2456 N N . LEU A 1 300 ? 27.533 28.965 -8.846 1.00 28.46 300 LEU B N 1
ATOM 2457 C CA . LEU A 1 300 ? 26.155 29.228 -9.300 1.00 29.03 300 LEU B CA 1
ATOM 2458 C C . LEU A 1 300 ? 26.204 30.382 -10.283 1.00 29.32 300 LEU B C 1
ATOM 2459 O O . LEU A 1 300 ? 25.528 30.295 -11.300 1.00 26.48 300 LEU B O 1
ATOM 2464 N N . ASP A 1 301 ? 26.952 31.437 -9.946 1.00 29.67 301 ASP B N 1
ATOM 2465 C CA . ASP A 1 301 ? 27.019 32.673 -10.759 1.00 30.02 301 ASP B CA 1
ATOM 2466 C C . ASP A 1 301 ? 27.437 32.315 -12.187 1.00 31.48 301 ASP B C 1
ATOM 2467 O O . ASP A 1 301 ? 26.923 32.934 -13.140 1.00 31.43 301 ASP B O 1
ATOM 2472 N N . LYS A 1 302 ? 28.380 31.375 -12.330 1.00 28.56 302 LYS B N 1
ATOM 2473 C CA . LYS A 1 302 ? 28.945 30.995 -13.630 1.00 27.71 302 LYS B CA 1
ATOM 2474 C C . LYS A 1 302 ? 28.040 29.980 -14.342 1.00 28.45 302 LYS B C 1
ATOM 2475 O O . LYS A 1 302 ? 28.439 29.557 -15.412 1.00 28.34 302 LYS B O 1
ATOM 2481 N N . LEU A 1 303 ? 26.880 29.590 -13.796 1.00 26.25 303 LEU B N 1
ATOM 2482 C CA . LEU A 1 303 ? 25.929 28.698 -14.516 1.00 27.42 303 LEU B CA 1
ATOM 2483 C C . LEU A 1 303 ? 24.737 29.525 -14.984 1.00 26.77 303 LEU B C 1
ATOM 2484 O O . LEU A 1 303 ? 24.195 29.240 -16.049 1.00 26.25 303 LEU B O 1
ATOM 2489 N N . LEU A 1 304 ? 24.251 30.413 -14.133 1.00 26.49 304 LEU B N 1
ATOM 2490 C CA . LEU A 1 304 ? 23.006 31.155 -14.418 1.00 26.83 304 LEU B CA 1
ATOM 2491 C C . LEU A 1 304 ? 23.382 32.455 -15.135 1.00 28.18 304 LEU B C 1
ATOM 2492 O O . LEU A 1 304 ? 23.379 33.518 -14.512 1.00 26.86 304 LEU B O 1
ATOM 2497 N N . ARG A 1 305 ? 23.723 32.338 -16.410 1.00 26.91 305 ARG B N 1
ATOM 2498 C CA . ARG A 1 305 ? 23.978 33.507 -17.271 1.00 28.53 305 ARG B CA 1
ATOM 2499 C C . ARG A 1 305 ? 22.946 33.468 -18.378 1.00 28.46 305 ARG B C 1
ATOM 2500 O O . ARG A 1 305 ? 22.716 32.357 -18.920 1.00 26.36 305 ARG B O 1
ATOM 2508 N N . TYR A 1 306 ? 22.422 34.624 -18.772 1.00 27.57 306 TYR B N 1
ATOM 2509 C CA . TYR A 1 306 ? 21.605 34.708 -20.007 1.00 27.50 306 TYR B CA 1
ATOM 2510 C C . TYR A 1 306 ? 22.379 34.114 -21.187 1.00 27.88 306 TYR B C 1
ATOM 2511 O O . TYR A 1 306 ? 21.831 33.338 -21.984 1.00 27.59 306 TYR B O 1
ATOM 2520 N N . ASP A 1 307 ? 23.613 34.535 -21.365 1.00 24.78 307 ASP B N 1
ATOM 2521 C CA . ASP A 1 307 ? 24.381 34.148 -22.555 1.00 27.40 307 ASP B CA 1
ATOM 2522 C C . ASP A 1 307 ? 24.830 32.711 -22.341 1.00 24.50 307 ASP B C 1
ATOM 2523 O O . ASP A 1 307 ? 25.642 32.517 -21.501 1.00 25.67 307 ASP B O 1
ATOM 2528 N N . HIS A 1 308 ? 24.300 31.759 -23.109 1.00 25.43 308 HIS B N 1
ATOM 2529 C CA . HIS A 1 308 ? 24.618 30.320 -23.000 1.00 25.87 308 HIS B CA 1
ATOM 2530 C C . HIS A 1 308 ? 26.140 30.136 -23.181 1.00 25.68 308 HIS B C 1
ATOM 2531 O O . HIS A 1 308 ? 26.721 29.238 -22.561 1.00 22.25 308 HIS B O 1
ATOM 2538 N N . GLN A 1 309 ? 26.782 30.988 -23.974 1.00 24.00 309 GLN B N 1
ATOM 2539 C CA . GLN A 1 309 ? 28.221 30.852 -24.294 1.00 24.97 309 GLN B CA 1
ATOM 2540 C C . GLN A 1 309 ? 29.060 31.360 -23.123 1.00 23.87 309 GLN B C 1
ATOM 2541 O O . GLN A 1 309 ? 30.263 31.169 -23.169 1.00 26.46 309 GLN B O 1
ATOM 2547 N N . GLU A 1 310 ? 28.469 31.978 -22.117 1.00 23.52 310 GLU B N 1
ATOM 2548 C CA . GLU A 1 310 ? 29.214 32.418 -20.911 1.00 27.15 310 GLU B CA 1
ATOM 2549 C C . GLU A 1 310 ? 29.185 31.297 -19.863 1.00 27.91 310 GLU B C 1
ATOM 2550 O O . GLU A 1 310 ? 29.988 31.329 -18.994 1.00 26.05 310 GLU B O 1
ATOM 2556 N N . ARG A 1 311 ? 28.271 30.338 -19.946 1.00 26.27 311 ARG B N 1
ATOM 2557 C CA . ARG A 1 311 ? 28.085 29.345 -18.853 1.00 24.10 311 ARG B CA 1
ATOM 2558 C C . ARG A 1 311 ? 29.279 28.374 -18.814 1.00 28.43 311 ARG B C 1
ATOM 2559 O O . ARG A 1 311 ? 29.887 28.061 -19.876 1.00 27.82 311 ARG B O 1
ATOM 2567 N N . LEU A 1 312 ? 29.584 27.837 -17.638 1.00 28.55 312 LEU B N 1
ATOM 2568 C CA . LEU A 1 312 ? 30.620 26.786 -17.586 1.00 27.43 312 LEU B CA 1
ATOM 2569 C C . LEU A 1 312 ? 30.182 25.599 -18.445 1.00 26.96 312 LEU B C 1
ATOM 2570 O O . LEU A 1 312 ? 28.999 25.207 -18.397 1.00 27.36 312 LEU B O 1
ATOM 2575 N N . THR A 1 313 ? 31.142 24.950 -19.086 1.00 26.40 313 THR B N 1
ATOM 2576 C CA . THR A 1 313 ? 30.980 23.587 -19.637 1.00 26.83 313 THR B CA 1
ATOM 2577 C C . THR A 1 313 ? 30.950 22.610 -18.460 1.00 31.88 313 THR B C 1
ATOM 2578 O O . THR A 1 313 ? 31.414 22.966 -17.342 1.00 27.88 313 THR B O 1
ATOM 2582 N N . ALA A 1 314 ? 30.451 21.406 -18.661 1.00 28.68 314 ALA B N 1
ATOM 2583 C CA . ALA A 1 314 ? 30.407 20.437 -17.550 1.00 30.38 314 ALA B CA 1
ATOM 2584 C C . ALA A 1 314 ? 31.844 20.136 -17.106 1.00 33.27 314 ALA B C 1
ATOM 2585 O O . ALA A 1 314 ? 32.063 19.904 -15.917 1.00 33.69 314 ALA B O 1
ATOM 2587 N N . GLU A 1 315 ? 32.773 20.070 -18.048 1.00 31.77 315 GLU B N 1
ATOM 2588 C CA . GLU A 1 315 ? 34.181 19.778 -17.740 1.00 35.64 315 GLU B CA 1
ATOM 2589 C C . GLU A 1 315 ? 34.757 20.961 -16.957 1.00 32.86 315 GLU B C 1
ATOM 2590 O O . GLU A 1 315 ? 35.386 20.722 -15.932 1.00 32.77 315 GLU B O 1
ATOM 2596 N N . GLU A 1 316 ? 34.515 22.197 -17.357 1.00 30.36 316 GLU B N 1
ATOM 2597 C CA . GLU A 1 316 ? 35.049 23.334 -16.557 1.00 33.96 316 GLU B CA 1
ATOM 2598 C C . GLU A 1 316 ? 34.445 23.263 -15.141 1.00 33.29 316 GLU B C 1
ATOM 2599 O O . GLU A 1 316 ? 35.160 23.487 -14.172 1.00 28.35 316 GLU B O 1
ATOM 2605 N N . ALA A 1 317 ? 33.168 22.912 -15.033 1.00 34.50 317 ALA B N 1
ATOM 2606 C CA . ALA A 1 317 ? 32.415 22.903 -13.765 1.00 30.68 317 ALA B CA 1
ATOM 2607 C C . ALA A 1 317 ? 33.099 21.918 -12.814 1.00 32.51 317 ALA B C 1
ATOM 2608 O O . ALA A 1 317 ? 33.199 22.246 -11.662 1.00 27.52 317 ALA B O 1
ATOM 2610 N N . LYS A 1 318 ? 33.614 20.787 -13.283 1.00 34.29 318 LYS B N 1
ATOM 2611 C CA . LYS A 1 318 ? 34.283 19.798 -12.390 1.00 36.77 318 LYS B CA 1
ATOM 2612 C C . LYS A 1 318 ? 35.593 20.346 -11.818 1.00 36.38 318 LYS B C 1
ATOM 2613 O O . LYS A 1 318 ? 35.996 19.847 -10.762 1.00 34.65 318 LYS B O 1
ATOM 2619 N N . GLU A 1 319 ? 36.230 21.307 -12.482 1.00 38.11 319 GLU B N 1
ATOM 2620 C CA . GLU A 1 319 ? 37.529 21.909 -12.062 1.00 39.13 319 GLU B CA 1
ATOM 2621 C C . GLU A 1 319 ? 37.295 23.051 -11.071 1.00 38.52 319 GLU B C 1
ATOM 2622 O O . GLU A 1 319 ? 38.290 23.628 -10.590 1.00 40.17 319 GLU B O 1
ATOM 2628 N N . HIS A 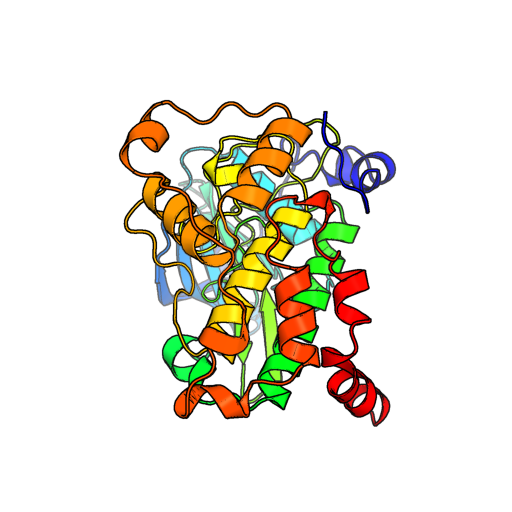1 320 ? 36.043 23.440 -10.816 1.00 31.66 320 HIS B N 1
ATOM 2629 C CA . HIS A 1 320 ? 35.774 24.589 -9.928 1.00 33.44 320 HIS B CA 1
ATOM 2630 C C . HIS A 1 320 ? 36.214 24.291 -8.487 1.00 36.22 320 HIS B C 1
ATOM 2631 O O . HIS A 1 320 ? 36.080 23.168 -8.023 1.00 31.71 320 HIS B O 1
ATOM 2638 N N . PRO A 1 321 ? 36.713 25.292 -7.723 1.00 38.00 321 PRO B N 1
ATOM 2639 C CA . PRO A 1 321 ? 37.087 25.111 -6.313 1.00 38.12 321 PRO B CA 1
ATOM 2640 C C . PRO A 1 321 ? 35.996 24.543 -5.386 1.00 37.04 321 PRO B C 1
ATOM 2641 O O . PRO A 1 321 ? 36.296 23.881 -4.433 1.00 35.72 321 PRO B O 1
ATOM 2645 N N . TYR A 1 322 ? 34.731 24.764 -5.712 1.00 36.56 322 TYR B N 1
ATOM 2646 C CA . TYR A 1 322 ? 33.576 24.205 -4.961 1.00 34.23 322 TYR B CA 1
ATOM 2647 C C . TYR A 1 322 ? 33.722 22.688 -4.823 1.00 33.01 322 TYR B C 1
ATOM 2648 O O . TYR A 1 322 ? 33.383 22.211 -3.741 1.00 34.38 322 TYR B O 1
ATOM 2657 N N . PHE A 1 323 ? 34.253 21.972 -5.823 1.00 31.65 323 PHE B N 1
ATOM 2658 C CA . PHE A 1 323 ? 34.334 20.491 -5.807 1.00 33.74 323 PHE B CA 1
ATOM 2659 C C . PHE A 1 323 ? 35.677 19.993 -5.253 1.00 35.33 323 PHE B C 1
ATOM 2660 O O . PHE A 1 323 ? 35.879 18.779 -5.250 1.00 37.21 323 PHE B O 1
ATOM 2668 N N . GLU A 1 324 ? 36.528 20.878 -4.764 1.00 38.35 324 GLU B N 1
ATOM 2669 C CA . GLU A 1 324 ? 37.837 20.521 -4.172 1.00 44.36 324 GLU B CA 1
ATOM 2670 C C . GLU A 1 324 ? 37.642 19.471 -3.068 1.00 43.06 324 GLU B C 1
ATOM 2671 O O . GLU A 1 324 ? 38.327 18.461 -3.077 1.00 44.74 324 GLU B O 1
ATOM 2677 N N . PRO A 1 325 ? 36.715 19.599 -2.092 1.00 36.44 325 PRO B N 1
ATOM 2678 C CA . PRO A 1 325 ? 36.531 18.537 -1.109 1.00 40.72 325 PRO B CA 1
ATOM 2679 C C . PRO A 1 325 ? 36.164 17.192 -1.741 1.00 42.60 325 PRO B C 1
ATOM 2680 O O . PRO A 1 325 ? 36.624 16.194 -1.275 1.00 45.50 325 PRO B O 1
ATOM 2684 N N . VAL A 1 326 ? 35.337 17.204 -2.780 1.00 43.64 326 VAL B N 1
ATOM 2685 C CA . VAL A 1 326 ? 34.878 15.948 -3.434 1.00 43.68 326 VAL B CA 1
ATOM 2686 C C . VAL A 1 326 ? 36.065 15.303 -4.135 1.00 43.24 326 VAL B C 1
ATOM 2687 O O . VAL A 1 326 ? 36.189 14.079 -4.008 1.00 43.41 326 VAL B O 1
ATOM 2691 N N . ARG A 1 327 ? 36.879 16.095 -4.844 1.00 44.69 327 ARG B N 1
ATOM 2692 C CA . ARG A 1 327 ? 38.081 15.577 -5.549 1.00 49.83 327 ARG B CA 1
ATOM 2693 C C . ARG A 1 327 ? 39.035 15.012 -4.479 1.00 56.08 327 ARG B C 1
ATOM 2694 O O . ARG A 1 327 ? 39.523 13.903 -4.676 1.00 60.49 327 ARG B O 1
ATOM 2702 N N . GLN A 1 328 ? 39.263 15.725 -3.374 1.00 58.72 328 GLN B N 1
ATOM 2703 C CA . GLN A 1 328 ? 40.159 15.241 -2.294 1.00 60.73 328 GLN B CA 1
ATOM 2704 C C . GLN A 1 328 ? 39.595 13.942 -1.745 1.00 59.32 328 GLN B C 1
ATOM 2705 O O . GLN A 1 328 ? 40.373 12.999 -1.649 1.00 62.62 328 GLN B O 1
ATOM 2711 N N . ALA A 1 329 ? 38.306 13.881 -1.411 1.00 57.52 329 ALA B N 1
ATOM 2712 C CA . ALA A 1 329 ? 37.761 12.644 -0.800 1.00 56.41 329 ALA B CA 1
ATOM 2713 C C . ALA A 1 329 ? 37.882 11.480 -1.796 1.00 56.06 329 ALA B C 1
ATOM 2714 O O . ALA A 1 329 ? 38.145 10.374 -1.323 1.00 55.25 329 ALA B O 1
ATOM 2716 N N . ALA A 1 330 ? 37.742 11.706 -3.105 1.00 52.65 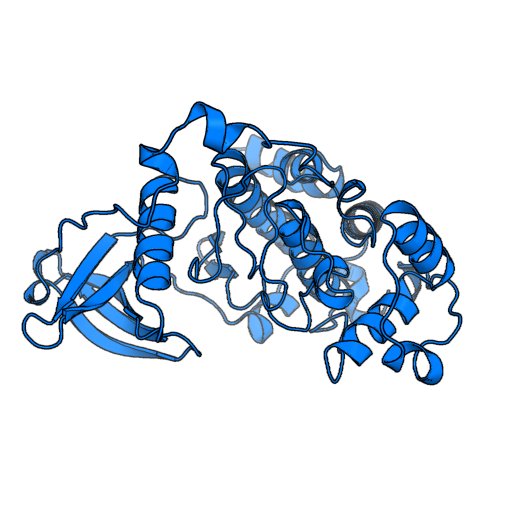330 ALA B N 1
ATOM 2717 C CA . ALA A 1 330 ? 37.808 10.620 -4.115 1.00 56.13 330 ALA B CA 1
ATOM 2718 C C . ALA A 1 330 ? 39.246 10.075 -4.162 1.00 60.35 330 ALA B C 1
ATOM 2719 O O . ALA A 1 330 ? 39.409 8.844 -4.265 1.00 57.48 330 ALA B O 1
ATOM 2721 N N . ALA A 1 331 ? 40.238 10.968 -4.046 1.00 66.46 331 ALA B N 1
ATOM 2722 C CA . ALA A 1 331 ? 41.693 10.664 -4.063 1.00 69.30 331 ALA B CA 1
ATOM 2723 C C . ALA A 1 331 ? 42.094 9.835 -2.837 1.00 75.48 331 ALA B C 1
ATOM 2724 O O . ALA A 1 331 ? 43.115 9.153 -2.917 1.00 85.02 331 ALA B O 1
ATOM 2726 N N . GLN A 1 332 ? 41.335 9.882 -1.743 1.00 77.13 332 GLN B N 1
ATOM 2727 C CA . GLN A 1 332 ? 41.618 9.000 -0.585 1.00 76.52 332 GLN B CA 1
ATOM 2728 C C . GLN A 1 332 ? 41.219 7.552 -0.927 1.00 80.16 332 GLN B C 1
ATOM 2729 O O . GLN A 1 332 ? 41.849 6.674 -0.369 1.00 84.61 332 GLN B O 1
ATOM 2735 N N . ALA A 1 333 ? 40.333 7.260 -1.882 1.00 81.85 333 ALA B N 1
ATOM 2736 C CA . ALA A 1 333 ? 40.213 5.862 -2.378 1.00 79.86 333 ALA B CA 1
ATOM 2737 C C . ALA A 1 333 ? 40.352 5.830 -3.900 1.00 76.69 333 ALA B C 1
ATOM 2738 O O . ALA A 1 333 ? 41.290 5.197 -4.368 1.00 73.90 333 ALA B O 1
#

Radius of gyration: 20.39 Å; Cα contacts (8 Å, |Δi|>4): 566; chains: 1; bounding box: 42×63×48 Å

Secondary structure (DSSP, 8-state):
----SSSTTHHHHH-HHHH-GGG-------GGGEEEEEEEEE-SSEEEEEEEEGGGTEEEEEEEE--SSTHHHHHHHHHHHHTTT-TTBPPEEEEEE-TTT--EEEEE----PPPHHHHHHH--HHHHHHHHHHHHHHHHHHHHTTEE----SGGGEEEETTTTEEEE---TT-EE--TT----S--S-GGG--HHHHTT-----THHHHHHHHHHHHHHHHT-SSSS--SSHHHHHHHHHHHH-HHHHHHHHHHTT----TTHHHH----PPPPGGGG--TTTGGG--HHHHHHHHTTS-SSGGGSPPHHHHHTSGGGHHHHHHHHH-

Foldseek 3Di:
DDAAPPLRCLDVVVDCLQAVLVPDDFPADDPVQKAFDAWPDDDPFWTKTFIARNVVRDTWIKTFGDDPDCSLVSRLVSLQVLCDPQQQAWHWDGKHADPPVRGIITITGDAPFDQCLVVLLVDFLLLLLQLLLSVLSRLLSSSNNQKAQQADASVQWGAPVVVRGIHRHDSSQMHGNHQPDFAQLPTYDLLLRALCSLLSPRRDGNLSNLSSSLQRLLCRLLVPVRPQDAPDSLSSVQSLCQAQWVVLVVVLCVVSVGDGDPVCVPVHDTHDHHQSCVSDDPSRCSNDDVLSSVLSVQRRHNNSNSHDRSVSSSVGPSNVVVVVVVVVD

Solvent-accessible surface area: 15996 Å² total; per-residue (Å²): 173,11,66,6,112,57,58,24,82,11,3,148,147,77,26,178,96,52,77,39,30,62,118,23,118,16,150,75,26,88,72,117,56,31,85,89,63,140,79,76,25,178,46,201,116,15,63,36,28,20,0,45,43,82,86,90,116,49,107,1,21,6,19,41,8,179,27,161,109,101,81,52,8,47,20,10,0,26,0,7,72,14,2,80,87,11,61,19,12,10,27,48,96,36,10,5,78,47,105,170,73,128,51,13,11,0,0,13,45,63,26,77,58,47,95,25,130,88,6,9,41,154,3,54,43,75,18,1,24,48,3,3,19,23,1,0,68,0,0,19,40,0,6,32,68,0,0,0,0,10,15,0,41,10,113,7,7,50,4,6,53,172,136,78,51,2,60,0,34,54,1,19,34,0,19,0,4,52,73,37,50,118,13,81,23,205,5,15,32,78,57,17,18,0,0,0,8,17,12,102,16,72,30,1,5,6,16,0,0,2,0,2,0,0,3,3,0,0,4,9,0,10,95,92,67,26,12,4,95,0,141,59,74,15,15,0,0,8,69,0,0,98,14,14,2,2,111,101,0,107,72,1,12,139,102,27,116,22,133,46,82,78,96,11,118,140,79,20,34,219,43,110,116,75,49,5,74,156,38,60,55,105,126,2,107,110,1,40,32,87,70,0,37,55,0,0,33,70,0,0,71,8,8,1,47,77,2,24,16,3,102,68,0,40,124,12,79,0,0,75,46,6,68,102,48,68,88,161,133